Protein AF-A0AAV6HBD7-F1 (afdb_monomer_lite)

Radius of gyration: 19.79 Å; chains: 1; bounding box: 52×66×49 Å

Secondary structure (DSSP, 8-state):
---THHHHHHHHHHHHHHS----EEE-TT-SEEEEEEETTTTTEEEEEEESS---TT-HHHHHHHSEEEEEP---TT---EEEEEEEEEESSTHHHHHHHTTEEEEEEEEEE-S--SSPPPPEEEES--EEEEE----TTS----EEEE------S-S-----PPPPEEEE-GGGGGT--S---

pLDDT: mean 70.73, std 15.89, range [36.81, 90.62]

Structure (mmCIF, N/CA/C/O backbone):
data_AF-A0AAV6HBD7-F1
#
_entry.id   AF-A0AAV6HBD7-F1
#
loop_
_atom_site.group_PDB
_atom_site.id
_atom_site.type_symbol
_atom_site.label_atom_id
_atom_site.label_alt_id
_atom_site.label_comp_id
_atom_site.label_asym_id
_atom_site.label_entity_id
_atom_site.label_seq_id
_atom_site.pdbx_PDB_ins_code
_atom_site.Cartn_x
_atom_site.Cartn_y
_atom_site.Cartn_z
_atom_site.occupancy
_atom_site.B_iso_or_equiv
_atom_site.auth_seq_id
_atom_site.auth_comp_id
_atom_site.auth_asym_id
_atom_site.auth_atom_id
_atom_site.pdbx_PDB_model_num
ATOM 1 N N . MET A 1 1 ? -32.983 45.870 -1.881 1.00 45.59 1 MET A N 1
ATOM 2 C CA . MET A 1 1 ? -33.256 45.182 -0.600 1.00 45.59 1 MET A CA 1
ATOM 3 C C . MET A 1 1 ? -32.945 43.704 -0.800 1.00 45.59 1 MET A C 1
ATOM 5 O O . MET A 1 1 ? -33.779 42.975 -1.316 1.00 45.59 1 MET A O 1
ATOM 9 N N . ALA A 1 2 ? -31.699 43.292 -0.549 1.00 50.38 2 ALA A N 1
ATOM 10 C CA . ALA A 1 2 ? -31.258 41.910 -0.758 1.00 50.38 2 ALA A CA 1
ATOM 11 C C . ALA A 1 2 ? -31.623 41.084 0.478 1.00 50.38 2 ALA A C 1
ATOM 13 O O . ALA A 1 2 ? -31.308 41.488 1.598 1.00 50.38 2 ALA A O 1
ATOM 14 N N . LEU A 1 3 ? -32.351 39.982 0.288 1.00 52.69 3 LEU A N 1
ATOM 15 C CA . LEU A 1 3 ? -32.927 39.267 1.414 1.00 52.69 3 LEU A CA 1
ATOM 16 C C . LEU A 1 3 ? -31.855 38.428 2.157 1.00 52.69 3 LEU A C 1
ATOM 18 O O . LEU A 1 3 ? -31.162 37.622 1.531 1.00 52.69 3 LEU A O 1
ATOM 22 N N . PRO A 1 4 ? -31.741 38.561 3.492 1.00 59.09 4 PRO A N 1
ATOM 23 C CA . PRO A 1 4 ? -30.635 38.021 4.300 1.00 59.09 4 PRO A CA 1
ATOM 24 C C . PRO A 1 4 ? -30.562 36.484 4.370 1.00 59.09 4 PRO A C 1
ATOM 26 O O . PRO A 1 4 ? -29.536 35.921 4.746 1.00 59.09 4 PRO A O 1
ATOM 29 N N . TRP A 1 5 ? -31.616 35.774 3.961 1.00 53.81 5 TRP A N 1
ATOM 30 C CA . TRP A 1 5 ? -31.670 34.305 3.972 1.00 53.81 5 TRP A CA 1
ATOM 31 C C . TRP A 1 5 ? -30.847 33.646 2.858 1.00 53.81 5 TRP A C 1
ATOM 33 O O . TRP A 1 5 ? -30.447 32.490 2.998 1.00 53.81 5 TRP A O 1
ATOM 43 N N . LEU A 1 6 ? -30.536 34.372 1.779 1.00 55.94 6 LEU A N 1
ATOM 44 C CA . LEU A 1 6 ? -29.644 33.879 0.722 1.00 55.94 6 LEU A CA 1
ATOM 45 C C . LEU A 1 6 ? -28.204 33.710 1.220 1.00 55.94 6 LEU A C 1
ATOM 47 O O . LEU A 1 6 ? -27.527 32.766 0.826 1.00 55.94 6 LEU A O 1
ATOM 51 N N . TRP A 1 7 ? -27.761 34.573 2.135 1.00 56.28 7 TRP A N 1
ATOM 52 C CA . TRP A 1 7 ? -26.398 34.565 2.665 1.00 56.28 7 TRP A CA 1
ATOM 53 C C . TRP A 1 7 ? -26.197 33.398 3.633 1.00 56.28 7 TRP A C 1
ATOM 55 O O . TRP A 1 7 ? -25.166 32.736 3.599 1.00 56.28 7 TRP A O 1
ATOM 65 N N . SER A 1 8 ? -27.224 33.076 4.426 1.00 58.84 8 SER A N 1
ATOM 66 C CA . SER A 1 8 ? -27.228 31.901 5.304 1.00 58.84 8 SER A CA 1
ATOM 67 C C . SER A 1 8 ? -27.165 30.585 4.516 1.00 58.84 8 SER A C 1
ATOM 69 O O . SER A 1 8 ? -26.396 29.695 4.876 1.00 58.84 8 SER A O 1
ATOM 71 N N . ARG A 1 9 ? -27.889 30.479 3.390 1.00 58.56 9 ARG A N 1
ATOM 72 C CA . ARG A 1 9 ? -27.800 29.306 2.500 1.00 58.56 9 ARG A CA 1
ATOM 73 C C . ARG A 1 9 ? -26.450 29.206 1.789 1.00 58.56 9 ARG A C 1
ATOM 75 O O . ARG A 1 9 ? -25.929 28.101 1.665 1.00 58.56 9 ARG A O 1
ATOM 82 N N . LEU A 1 10 ? -25.870 30.335 1.372 1.00 58.34 10 LEU A N 1
ATOM 83 C CA . LEU A 1 10 ? -24.530 30.358 0.779 1.00 58.34 10 LEU A CA 1
ATOM 84 C C . LEU A 1 10 ? -23.464 29.914 1.790 1.00 58.34 10 LEU A C 1
ATOM 86 O O . LEU A 1 10 ? -22.618 29.095 1.459 1.00 58.34 10 LEU A O 1
ATOM 90 N N . LEU A 1 11 ? -23.537 30.395 3.033 1.00 57.94 11 LEU A N 1
ATOM 91 C CA . LEU A 1 11 ? -22.604 30.024 4.102 1.00 57.94 11 LEU A CA 1
ATOM 92 C C . LEU A 1 11 ? -22.685 28.531 4.456 1.00 57.94 11 LEU A C 1
ATOM 94 O O . LEU A 1 11 ? -21.653 27.908 4.689 1.00 57.94 11 LEU A O 1
ATOM 98 N N . TRP A 1 12 ? -23.879 27.931 4.439 1.00 53.88 12 TRP A N 1
ATOM 99 C CA . TRP A 1 12 ? -24.052 26.494 4.691 1.00 53.88 12 TRP A CA 1
ATOM 100 C C . TRP A 1 12 ? -23.552 25.620 3.526 1.00 53.88 12 TRP A C 1
ATOM 102 O O . TRP A 1 12 ? -22.925 24.581 3.743 1.00 53.88 12 TRP A O 1
ATOM 112 N N . ALA A 1 13 ? -23.760 26.065 2.282 1.00 52.47 13 ALA A N 1
ATOM 113 C CA . ALA A 1 13 ? -23.199 25.413 1.096 1.00 52.47 13 ALA A CA 1
ATOM 114 C C . ALA A 1 13 ? -21.661 25.506 1.068 1.00 52.47 13 ALA A C 1
ATOM 116 O O . ALA A 1 13 ? -20.985 24.521 0.792 1.00 52.47 13 ALA A O 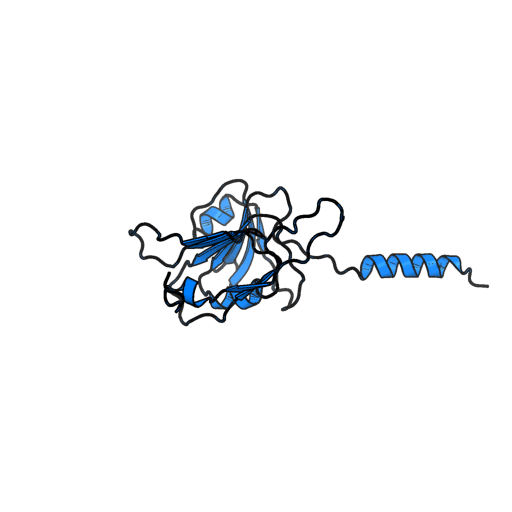1
ATOM 117 N N . VAL A 1 14 ? -21.097 26.658 1.445 1.00 52.72 14 VAL A N 1
ATOM 118 C CA . VAL A 1 14 ? -19.644 26.861 1.546 1.00 52.72 14 VAL A CA 1
ATOM 119 C C . VAL A 1 14 ? -19.041 26.002 2.666 1.00 52.72 14 VAL A C 1
ATOM 121 O O . VAL A 1 14 ? -18.014 25.357 2.450 1.00 52.72 14 VAL A O 1
ATOM 124 N N . ALA A 1 15 ? -19.705 25.901 3.823 1.00 49.81 15 ALA A N 1
ATOM 125 C CA . ALA A 1 15 ? -19.265 25.052 4.932 1.00 49.81 15 ALA A CA 1
ATOM 126 C C . ALA A 1 15 ? -19.266 23.553 4.579 1.00 49.81 15 ALA A C 1
ATOM 128 O O . ALA A 1 15 ? -18.355 22.835 4.981 1.00 49.81 15 ALA A O 1
ATOM 129 N N . THR A 1 16 ? -20.235 23.081 3.788 1.00 49.75 16 THR A N 1
ATOM 130 C CA . THR A 1 16 ? -20.273 21.679 3.328 1.00 49.75 16 THR A CA 1
ATOM 131 C C . THR A 1 16 ? -19.238 21.381 2.241 1.00 49.75 16 THR A C 1
ATOM 133 O O . THR A 1 16 ? -18.716 20.271 2.207 1.00 49.75 16 THR A O 1
ATOM 136 N N . THR A 1 17 ? -18.853 22.362 1.416 1.00 46.50 17 THR A N 1
ATOM 137 C CA . THR A 1 17 ? -17.745 22.210 0.450 1.00 46.50 17 THR A CA 1
ATOM 138 C C . THR A 1 17 ? -16.342 22.353 1.058 1.00 46.50 17 THR A C 1
ATOM 140 O O . THR A 1 17 ? -15.382 21.856 0.476 1.00 46.50 17 THR A O 1
ATOM 143 N N . LEU A 1 18 ? -16.197 23.015 2.215 1.00 43.03 18 LEU A N 1
ATOM 144 C CA . LEU A 1 18 ? -14.907 23.230 2.898 1.00 43.03 18 LEU A CA 1
ATOM 145 C C . LEU A 1 18 ? -14.511 22.103 3.856 1.00 43.03 18 LEU A C 1
ATOM 147 O O . LEU A 1 18 ? -13.352 22.039 4.271 1.00 43.03 18 LEU A O 1
ATOM 151 N N . VAL A 1 19 ? -15.423 21.181 4.175 1.00 46.09 19 VAL A N 1
ATOM 152 C CA . VAL A 1 19 ? -15.031 19.885 4.732 1.00 46.09 19 VAL A CA 1
ATOM 153 C C . VAL A 1 19 ? -14.439 19.087 3.578 1.00 46.09 19 VAL A C 1
ATOM 155 O O . VAL A 1 19 ? -15.134 18.336 2.900 1.00 46.09 19 VAL A O 1
ATOM 158 N N . GLY A 1 20 ? -13.148 19.309 3.315 1.00 44.12 20 GLY A N 1
ATOM 159 C CA . GLY A 1 20 ? -12.371 18.480 2.405 1.00 44.12 20 GLY A CA 1
ATOM 160 C C . GLY A 1 20 ? -12.594 17.023 2.788 1.00 44.12 20 GLY A C 1
ATOM 161 O O . GLY A 1 20 ? -12.183 16.592 3.867 1.00 44.12 20 GLY A O 1
ATOM 162 N N . GLY A 1 21 ? -13.331 16.297 1.946 1.00 47.44 21 GLY A N 1
ATOM 163 C CA . GLY A 1 21 ? -13.664 14.906 2.202 1.00 47.44 21 GLY A CA 1
ATOM 164 C C . GLY A 1 21 ? -12.377 14.128 2.441 1.00 47.44 21 GLY A C 1
ATOM 165 O O . GLY A 1 21 ? -11.455 14.191 1.628 1.00 47.44 21 GLY A O 1
ATOM 166 N N . ARG A 1 22 ? -12.294 13.413 3.568 1.00 54.47 22 ARG A N 1
ATOM 167 C CA . ARG A 1 22 ? -11.244 12.411 3.758 1.00 54.47 22 ARG A CA 1
ATOM 168 C C . ARG A 1 22 ? -11.444 11.377 2.662 1.00 54.47 22 ARG A C 1
ATOM 170 O O . ARG A 1 22 ? -12.460 10.686 2.647 1.00 54.47 22 ARG A O 1
ATOM 177 N N . MET A 1 23 ? -10.520 11.316 1.715 1.00 56.41 23 MET A N 1
ATOM 178 C CA . MET A 1 23 ? -10.561 10.300 0.679 1.00 56.41 23 MET A CA 1
ATOM 179 C C . MET A 1 23 ? -10.151 8.993 1.368 1.00 56.41 23 MET A C 1
ATOM 181 O O . MET A 1 23 ? -9.062 8.904 1.917 1.00 56.41 23 MET A O 1
ATOM 185 N N . ALA A 1 24 ? -11.040 8.012 1.492 1.00 57.59 24 ALA A N 1
ATOM 186 C CA . ALA A 1 24 ? -10.700 6.783 2.205 1.00 57.59 24 ALA A CA 1
ATOM 187 C C . ALA A 1 24 ? -9.991 5.812 1.260 1.00 57.59 24 ALA A C 1
ATOM 189 O O . ALA A 1 24 ? -10.439 5.581 0.134 1.00 57.59 24 ALA A O 1
ATOM 190 N N . TRP A 1 25 ? -8.892 5.216 1.720 1.00 65.12 25 TRP A N 1
ATOM 191 C CA . TRP A 1 25 ? -8.271 4.119 0.977 1.00 65.12 25 TRP A CA 1
ATOM 192 C C . TRP A 1 25 ? -9.006 2.816 1.210 1.00 65.12 25 TRP A C 1
ATOM 194 O O . TRP A 1 25 ? -9.310 2.121 0.246 1.00 65.12 25 TRP A O 1
ATOM 204 N N . ALA A 1 26 ? -9.360 2.536 2.463 1.00 59.06 26 ALA A N 1
ATOM 205 C CA . ALA A 1 26 ? -10.195 1.400 2.803 1.00 59.06 26 ALA A CA 1
ATOM 206 C C . ALA A 1 26 ? -11.494 1.876 3.445 1.00 59.06 26 ALA A C 1
ATOM 208 O O . ALA A 1 26 ? -11.491 2.524 4.496 1.00 59.06 26 ALA A O 1
ATOM 209 N N . GLU A 1 27 ? -12.599 1.501 2.810 1.00 56.50 27 GLU A N 1
ATOM 210 C CA . GLU A 1 27 ? -13.939 1.711 3.341 1.00 56.50 27 GLU A CA 1
ATOM 211 C C . GLU A 1 27 ? -14.313 0.578 4.309 1.00 56.50 27 GLU A C 1
ATOM 213 O O . GLU A 1 27 ? -13.994 -0.588 4.043 1.00 56.50 27 GLU A O 1
ATOM 218 N N . PRO A 1 28 ? -15.024 0.877 5.411 1.00 53.66 28 PRO A N 1
ATOM 219 C CA . PRO A 1 28 ? -15.602 -0.150 6.270 1.00 53.66 28 PRO A CA 1
ATOM 220 C C . PRO A 1 28 ? -16.476 -1.117 5.451 1.00 53.66 28 PRO A C 1
ATOM 222 O O . PRO A 1 28 ? -17.376 -0.686 4.735 1.00 53.66 28 PRO A O 1
ATOM 225 N N . GLY A 1 29 ? -16.218 -2.424 5.549 1.00 54.38 29 GLY A N 1
ATOM 226 C CA . GLY A 1 29 ? -16.956 -3.466 4.816 1.00 54.38 29 GLY A CA 1
ATOM 227 C C . GLY A 1 29 ? -16.296 -3.954 3.520 1.00 54.38 29 GLY A C 1
ATOM 228 O O . GLY A 1 29 ? -16.739 -4.956 2.962 1.00 54.38 29 GLY A O 1
ATOM 229 N N . VAL A 1 30 ? -15.212 -3.316 3.058 1.00 57.94 30 VAL A N 1
ATOM 230 C CA . VAL A 1 30 ? -14.319 -3.892 2.039 1.00 57.94 30 VAL A CA 1
ATOM 231 C C . VAL A 1 30 ? -13.198 -4.630 2.764 1.00 57.94 30 VAL A C 1
ATOM 233 O O . VAL A 1 30 ? -12.390 -4.015 3.455 1.00 57.94 30 VAL A O 1
ATOM 236 N N . ASN A 1 31 ? -13.158 -5.957 2.628 1.00 62.88 31 ASN A N 1
ATOM 237 C CA . ASN A 1 31 ? -12.296 -6.793 3.467 1.00 62.88 31 ASN A CA 1
ATOM 238 C C . ASN A 1 31 ? -10.797 -6.549 3.246 1.00 62.88 31 ASN A C 1
ATOM 240 O O . ASN A 1 31 ? -10.030 -6.659 4.198 1.00 62.88 31 ASN A O 1
ATOM 244 N N . ILE A 1 32 ? -10.366 -6.237 2.017 1.00 68.81 32 ILE A N 1
ATOM 245 C CA . ILE A 1 32 ? -8.949 -6.019 1.705 1.00 68.81 32 ILE A CA 1
ATOM 246 C C . ILE A 1 32 ? -8.828 -4.911 0.660 1.00 68.81 32 ILE A C 1
ATOM 248 O O . ILE A 1 32 ? -9.243 -5.074 -0.493 1.00 68.81 32 ILE A O 1
ATOM 252 N N . THR A 1 33 ? -8.237 -3.790 1.069 1.00 82.56 33 THR A N 1
ATOM 253 C CA . THR A 1 33 ? -7.736 -2.788 0.124 1.00 82.56 33 THR A CA 1
ATOM 254 C C . THR A 1 33 ? -6.270 -3.075 -0.129 1.00 82.56 33 THR A C 1
ATOM 256 O O . THR A 1 33 ? -5.482 -3.123 0.810 1.00 82.56 33 THR A O 1
ATOM 259 N N . LEU A 1 34 ? -5.915 -3.275 -1.390 1.00 84.75 34 LEU A N 1
ATOM 260 C CA . LEU A 1 34 ? -4.558 -3.510 -1.838 1.00 84.75 34 LEU A CA 1
ATOM 261 C C . LEU A 1 34 ? -4.020 -2.250 -2.531 1.00 84.75 34 LEU A C 1
ATOM 263 O O . LEU A 1 34 ? -4.623 -1.764 -3.485 1.00 84.75 34 LEU A O 1
ATOM 267 N N . LEU A 1 35 ? -2.882 -1.745 -2.068 1.00 88.06 35 LEU A N 1
ATOM 268 C CA . LEU A 1 35 ? -2.185 -0.596 -2.631 1.00 88.06 35 LEU A CA 1
ATOM 269 C C . LEU A 1 35 ? -0.822 -1.035 -3.174 1.00 88.06 35 LEU A C 1
ATOM 271 O O . LEU A 1 35 ? -0.059 -1.681 -2.459 1.00 88.06 35 LEU A O 1
ATOM 275 N N . PHE A 1 36 ? -0.490 -0.690 -4.416 1.00 87.06 36 PHE A N 1
ATOM 276 C CA . PHE A 1 36 ? 0.843 -0.970 -4.959 1.00 87.06 36 PHE A CA 1
ATOM 277 C C . PHE A 1 36 ? 1.242 -0.013 -6.073 1.00 87.06 36 PHE A C 1
ATOM 279 O O . PHE A 1 36 ? 0.398 0.526 -6.787 1.00 87.06 36 PHE A O 1
ATOM 286 N N . HIS A 1 37 ? 2.549 0.161 -6.253 1.00 86.38 37 HIS A N 1
ATOM 287 C CA . HIS A 1 37 ? 3.096 0.856 -7.412 1.00 86.38 37 HIS A CA 1
ATOM 288 C C . HIS A 1 37 ? 3.228 -0.105 -8.594 1.00 86.38 37 HIS A C 1
ATOM 290 O O . HIS A 1 37 ? 3.947 -1.106 -8.531 1.00 86.38 37 HIS A O 1
ATOM 296 N N . SER A 1 38 ? 2.498 0.198 -9.661 1.00 84.25 38 SER A N 1
ATOM 297 C CA . SER A 1 38 ? 2.328 -0.655 -10.829 1.00 84.25 38 SER A CA 1
ATOM 298 C C . SER A 1 38 ? 3.313 -0.289 -11.925 1.00 84.25 38 SER A C 1
ATOM 300 O O . SER A 1 38 ? 3.215 0.777 -12.535 1.00 84.25 38 SER A O 1
ATOM 302 N N . VAL A 1 39 ? 4.226 -1.212 -12.223 1.00 82.81 39 VAL A N 1
ATOM 303 C CA . VAL A 1 39 ? 5.170 -1.052 -13.341 1.00 82.81 39 VAL A CA 1
ATOM 304 C C . VAL A 1 39 ? 4.439 -1.216 -14.675 1.00 82.81 39 VAL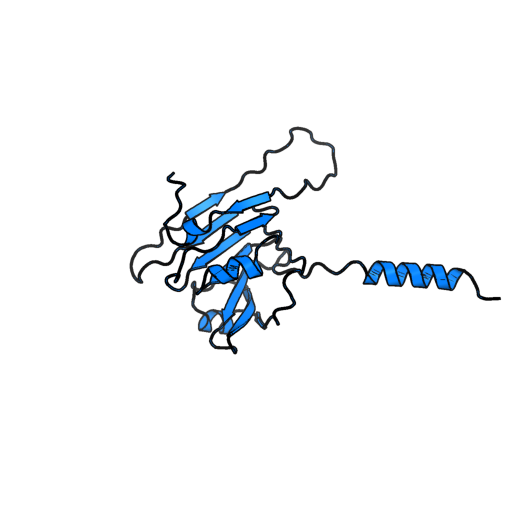 A C 1
ATOM 306 O O . VAL A 1 39 ? 4.751 -0.533 -15.646 1.00 82.81 39 VAL A O 1
ATOM 309 N N . SER A 1 40 ? 3.413 -2.075 -14.717 1.00 84.44 40 SER A N 1
ATOM 310 C CA . SER A 1 40 ? 2.633 -2.325 -15.936 1.00 84.44 40 SER A CA 1
ATOM 311 C C . SER A 1 40 ? 1.658 -1.198 -16.300 1.00 84.44 40 SER A C 1
ATOM 313 O O . SER A 1 40 ? 1.197 -1.144 -17.437 1.00 84.44 40 SER A O 1
ATOM 315 N N . HIS A 1 41 ? 1.363 -0.278 -15.374 1.00 83.12 41 HIS A N 1
ATOM 316 C CA . HIS A 1 41 ? 0.467 0.861 -15.595 1.00 83.12 41 HIS A CA 1
ATOM 317 C C . HIS A 1 41 ? 1.219 2.188 -15.439 1.00 83.12 41 HIS A C 1
ATOM 319 O O . HIS A 1 41 ? 0.867 3.012 -14.596 1.00 83.12 41 HIS A O 1
ATOM 325 N N . SER A 1 42 ? 2.261 2.402 -16.244 1.00 83.31 42 SER A N 1
ATOM 326 C CA . SER A 1 42 ? 2.990 3.681 -16.326 1.00 83.31 42 SER A CA 1
ATOM 327 C C . SER A 1 42 ? 3.577 4.178 -14.999 1.00 83.31 42 SER A C 1
ATOM 329 O O . SER A 1 42 ? 3.576 5.382 -14.754 1.00 83.31 42 SER A O 1
ATOM 331 N N . ASN A 1 43 ? 4.073 3.274 -14.145 1.00 81.00 43 ASN A N 1
ATOM 332 C CA . ASN A 1 43 ? 4.640 3.625 -12.835 1.00 81.00 43 ASN A CA 1
ATOM 333 C C . ASN A 1 43 ? 3.661 4.458 -11.992 1.00 81.00 43 ASN A C 1
ATOM 335 O O . ASN A 1 43 ? 3.984 5.531 -11.486 1.00 81.00 43 ASN A O 1
ATOM 339 N N . SER A 1 44 ? 2.416 3.987 -11.908 1.00 82.50 44 SER A N 1
ATOM 340 C CA . SER A 1 44 ? 1.351 4.663 -11.171 1.00 82.50 44 SER A CA 1
ATOM 341 C C . SER A 1 44 ? 0.970 3.906 -9.906 1.00 82.50 44 SER A C 1
ATOM 343 O O . SER A 1 44 ? 1.122 2.685 -9.806 1.00 82.50 44 SER A O 1
ATOM 345 N N . LEU A 1 45 ? 0.454 4.641 -8.924 1.00 84.81 45 LEU A N 1
ATOM 346 C CA . LEU A 1 45 ? -0.108 4.053 -7.717 1.00 84.81 45 LEU A CA 1
ATOM 347 C C . LEU A 1 45 ? -1.473 3.442 -8.046 1.00 84.81 45 LEU A C 1
ATOM 349 O O . LEU A 1 45 ? -2.334 4.103 -8.626 1.00 84.81 45 LEU A O 1
ATOM 353 N N . ARG A 1 46 ? -1.696 2.187 -7.663 1.00 86.38 46 ARG A N 1
ATOM 354 C CA . ARG A 1 46 ? -2.968 1.488 -7.854 1.00 86.38 46 ARG A CA 1
ATOM 355 C C . ARG A 1 46 ? -3.603 1.153 -6.520 1.00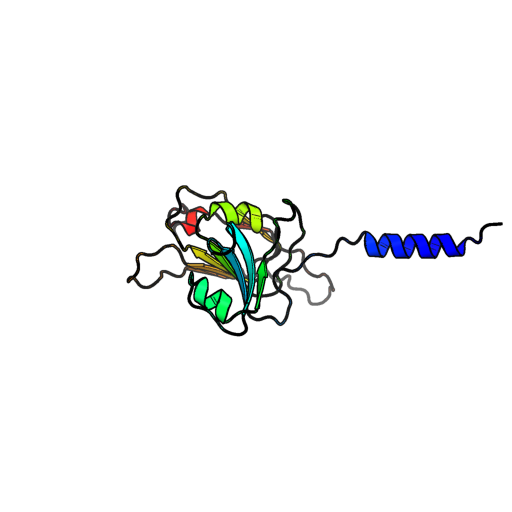 86.38 46 ARG A C 1
ATOM 357 O O . ARG A 1 46 ? -2.929 0.666 -5.619 1.00 86.38 46 ARG A O 1
ATOM 364 N N . SER A 1 47 ? -4.905 1.407 -6.428 1.00 87.06 47 SER A N 1
ATOM 365 C CA . SER A 1 47 ? -5.757 1.006 -5.312 1.00 87.06 47 SER A CA 1
ATOM 366 C C . SER A 1 47 ? -6.764 -0.026 -5.798 1.00 87.06 47 SER A C 1
ATOM 368 O O . SER A 1 47 ? -7.515 0.212 -6.742 1.00 87.06 47 SER A O 1
ATOM 370 N N . CYS A 1 48 ? -6.750 -1.189 -5.166 1.00 87.25 48 CYS A N 1
ATOM 371 C CA . CYS A 1 48 ? -7.508 -2.366 -5.541 1.00 87.25 48 CYS A CA 1
ATOM 372 C C . CYS A 1 48 ? -8.408 -2.799 -4.394 1.00 87.25 48 CYS A C 1
ATOM 374 O O . CYS A 1 48 ? -7.964 -2.948 -3.259 1.00 87.25 48 CYS A O 1
ATOM 376 N N . ARG A 1 49 ? -9.675 -3.066 -4.698 1.00 88.38 49 ARG A N 1
ATOM 377 C CA . ARG A 1 49 ? -10.615 -3.688 -3.766 1.00 88.38 49 ARG A CA 1
ATOM 378 C C . ARG A 1 49 ? -10.740 -5.161 -4.120 1.00 88.38 49 ARG A C 1
ATOM 380 O O . ARG A 1 49 ? -11.194 -5.499 -5.216 1.00 88.38 49 ARG A O 1
ATOM 387 N N . CYS A 1 50 ? -10.319 -6.022 -3.201 1.00 85.88 50 CYS A N 1
ATOM 388 C CA . CYS A 1 50 ? -10.296 -7.467 -3.390 1.00 85.88 50 CYS A CA 1
ATOM 389 C C . CYS A 1 50 ? -11.328 -8.135 -2.471 1.00 85.88 50 CYS A C 1
ATOM 391 O O . CYS A 1 50 ? -11.364 -7.870 -1.270 1.00 85.88 50 CYS A O 1
ATOM 393 N N . GLY A 1 51 ? -12.162 -9.020 -3.025 1.00 81.06 51 GLY A N 1
ATOM 394 C CA . GLY A 1 51 ? -13.100 -9.831 -2.232 1.00 81.06 51 GLY A CA 1
ATOM 395 C C . GLY A 1 51 ? -12.441 -11.031 -1.542 1.00 81.06 51 GLY A C 1
ATOM 396 O O . GLY A 1 51 ? -12.979 -11.562 -0.574 1.00 81.06 51 GLY A O 1
ATOM 397 N N . GLN A 1 52 ? -11.269 -11.451 -2.026 1.00 80.75 52 GLN A N 1
ATOM 398 C CA . GLN A 1 52 ? -10.484 -12.565 -1.497 1.00 80.75 52 GLN A CA 1
ATOM 399 C C . GLN A 1 52 ? -8.995 -12.191 -1.440 1.00 80.75 52 GLN A C 1
ATOM 401 O O . GLN A 1 52 ? -8.573 -11.294 -2.174 1.00 80.75 52 GLN A O 1
ATOM 406 N N . PRO A 1 53 ? -8.189 -12.872 -0.603 1.00 80.06 53 PRO A N 1
ATOM 407 C CA . PRO A 1 53 ? -6.742 -12.690 -0.588 1.00 80.06 53 PRO A CA 1
ATOM 408 C C . PRO A 1 53 ? -6.122 -13.003 -1.954 1.00 80.06 53 PRO A C 1
ATOM 410 O O . PRO A 1 53 ? -6.501 -13.973 -2.615 1.00 80.06 53 PRO A O 1
ATOM 413 N N . VAL A 1 54 ? -5.146 -12.193 -2.353 1.00 84.88 54 VAL A N 1
ATOM 414 C CA . VAL A 1 54 ? -4.327 -12.401 -3.553 1.00 84.88 54 VAL A CA 1
ATOM 415 C C . VAL A 1 54 ? -2.914 -12.751 -3.109 1.00 84.88 54 VAL A C 1
ATOM 417 O O . VAL A 1 54 ? -2.463 -12.260 -2.076 1.00 84.88 54 VAL A O 1
ATOM 420 N N . SER A 1 55 ? -2.235 -13.605 -3.877 1.00 86.25 55 SER A N 1
ATOM 421 C CA . SER A 1 55 ? -0.822 -13.915 -3.671 1.00 86.25 55 SER A CA 1
ATOM 422 C C . SER A 1 55 ? 0.003 -12.631 -3.622 1.00 86.25 55 SER A C 1
ATOM 424 O O . SER A 1 55 ? -0.121 -11.785 -4.509 1.00 86.25 55 SER A O 1
ATOM 426 N N . ASP A 1 56 ? 0.827 -12.489 -2.587 1.00 86.38 56 ASP A N 1
ATOM 427 C CA . ASP A 1 56 ? 1.630 -11.287 -2.391 1.00 86.38 56 ASP A CA 1
ATOM 428 C C . ASP A 1 56 ? 2.552 -11.032 -3.589 1.00 86.38 56 ASP A C 1
ATOM 430 O O . ASP A 1 56 ? 3.133 -11.958 -4.155 1.00 86.38 56 ASP A O 1
ATOM 434 N N . CYS A 1 57 ? 2.678 -9.759 -3.972 1.00 87.00 57 CYS A N 1
ATOM 435 C CA . CYS A 1 57 ? 3.527 -9.294 -5.072 1.00 87.00 57 CYS A CA 1
ATOM 436 C C . CYS A 1 57 ? 3.143 -9.782 -6.486 1.00 87.00 57 CYS A C 1
ATOM 438 O O . CYS A 1 57 ? 3.885 -9.513 -7.436 1.00 87.00 57 CYS A O 1
ATOM 440 N N . ASP A 1 58 ? 1.982 -10.422 -6.662 1.00 89.44 58 ASP A N 1
ATOM 441 C CA . ASP A 1 58 ? 1.446 -10.808 -7.973 1.00 89.44 58 ASP A CA 1
ATOM 442 C C . ASP A 1 58 ? 0.487 -9.737 -8.525 1.00 89.44 58 ASP A C 1
ATOM 444 O O . ASP A 1 58 ? -0.739 -9.785 -8.379 1.00 89.44 58 ASP A O 1
ATOM 448 N N . GLU A 1 59 ? 1.074 -8.724 -9.164 1.00 90.00 59 GLU A N 1
ATOM 449 C CA . GLU A 1 59 ? 0.356 -7.605 -9.784 1.00 90.00 59 GLU A CA 1
ATOM 450 C C . GLU A 1 59 ? -0.621 -8.058 -10.882 1.00 90.00 59 GLU A C 1
ATOM 452 O O . GLU A 1 59 ? -1.722 -7.511 -10.998 1.00 90.00 59 GLU A O 1
ATOM 457 N N . ALA A 1 60 ? -0.242 -9.059 -11.680 1.00 89.62 60 ALA A N 1
ATOM 458 C CA . ALA A 1 60 ? -1.088 -9.568 -12.754 1.00 89.62 60 ALA A CA 1
ATOM 459 C C . ALA A 1 60 ? -2.345 -10.223 -12.174 1.00 89.62 60 ALA A C 1
ATOM 461 O O . ALA A 1 60 ? -3.461 -9.915 -12.599 1.00 89.62 60 ALA A O 1
ATOM 462 N N . LEU A 1 61 ? -2.180 -11.058 -11.146 1.00 90.56 61 LEU A N 1
ATOM 463 C CA . LEU A 1 61 ? -3.294 -11.706 -10.466 1.00 90.56 61 LEU A CA 1
ATOM 464 C C . LEU A 1 61 ? -4.196 -10.700 -9.746 1.00 90.56 61 LEU A C 1
ATOM 466 O O . LEU A 1 61 ? -5.419 -10.841 -9.799 1.00 90.56 61 LEU A O 1
ATOM 470 N N . ALA A 1 62 ? -3.623 -9.670 -9.118 1.00 89.69 62 ALA A N 1
ATOM 471 C CA . ALA A 1 62 ? -4.395 -8.603 -8.482 1.00 89.69 62 ALA A CA 1
ATOM 472 C C . ALA A 1 62 ? -5.256 -7.839 -9.496 1.00 89.69 62 ALA A C 1
ATOM 474 O O . ALA A 1 62 ? -6.448 -7.648 -9.266 1.00 89.69 62 ALA A O 1
ATOM 475 N N . ASN A 1 63 ? -4.685 -7.464 -10.643 1.00 88.81 63 ASN A N 1
ATOM 476 C CA . ASN A 1 63 ? -5.416 -6.770 -11.705 1.00 88.81 63 ASN A CA 1
ATOM 477 C C . ASN A 1 63 ? -6.539 -7.623 -12.318 1.00 88.81 63 ASN A C 1
ATOM 479 O O . ASN A 1 63 ? -7.515 -7.066 -12.813 1.00 88.81 63 ASN A O 1
ATOM 483 N N . LEU A 1 64 ? -6.415 -8.953 -12.280 1.00 89.88 64 LEU A N 1
ATOM 484 C CA . LEU A 1 64 ? -7.434 -9.882 -12.774 1.00 89.88 64 LEU A CA 1
ATOM 485 C C . LEU A 1 64 ? -8.549 -10.156 -11.755 1.00 89.88 64 LEU A C 1
ATOM 487 O O . LEU A 1 64 ? -9.704 -10.315 -12.143 1.00 89.88 64 LEU A O 1
ATOM 491 N N . LYS A 1 65 ? -8.215 -10.262 -10.462 1.00 90.62 65 LYS A N 1
ATOM 492 C CA . LYS A 1 65 ? -9.157 -10.683 -9.407 1.00 90.62 65 LYS A CA 1
ATOM 493 C C . LYS A 1 65 ? -9.794 -9.535 -8.629 1.00 90.62 65 LYS A C 1
ATOM 495 O O . LYS A 1 65 ? -10.802 -9.754 -7.957 1.00 90.62 65 LYS A O 1
ATOM 500 N N . CYS A 1 66 ? -9.208 -8.345 -8.671 1.00 89.94 66 CYS A N 1
ATOM 501 C CA . CYS A 1 66 ? -9.649 -7.207 -7.877 1.00 89.94 66 CYS A CA 1
ATOM 502 C C . CYS A 1 66 ? -10.162 -6.069 -8.757 1.00 89.94 66 CYS A C 1
ATOM 504 O O . CYS A 1 66 ? -9.719 -5.869 -9.885 1.00 89.94 66 CYS A O 1
ATOM 506 N N . SER A 1 67 ? -11.076 -5.273 -8.205 1.00 89.88 67 SER A N 1
ATOM 507 C CA . SER A 1 67 ? -11.505 -4.030 -8.840 1.00 89.88 67 SER A CA 1
ATOM 508 C C . SER A 1 67 ? -10.493 -2.944 -8.514 1.00 89.88 67 SER A C 1
ATOM 510 O O . SER A 1 67 ? -10.428 -2.483 -7.373 1.00 89.88 67 SER A O 1
ATOM 512 N N . CYS A 1 68 ? -9.708 -2.537 -9.503 1.00 88.25 68 CYS A N 1
ATOM 513 C CA . CYS A 1 68 ? -8.557 -1.678 -9.290 1.00 88.25 68 CYS A CA 1
ATOM 514 C C . CYS A 1 68 ? -8.639 -0.362 -10.061 1.00 88.25 68 CYS A C 1
ATOM 516 O O . CYS A 1 68 ? -8.896 -0.339 -11.265 1.00 88.25 68 CYS A O 1
ATOM 518 N N . GLN A 1 69 ? -8.319 0.727 -9.374 1.00 86.44 69 GLN A N 1
ATOM 519 C CA . GLN A 1 69 ? -8.261 2.074 -9.913 1.00 86.44 69 GLN A CA 1
ATOM 520 C C . GLN A 1 69 ? -6.829 2.602 -9.842 1.00 86.44 69 GLN A C 1
ATOM 522 O O . GLN A 1 69 ? -6.122 2.408 -8.852 1.00 86.44 69 GLN A O 1
ATOM 527 N N . THR A 1 70 ? -6.405 3.291 -10.896 1.00 84.31 70 THR A N 1
ATOM 528 C CA . THR A 1 70 ? -5.161 4.057 -10.868 1.00 84.31 70 THR A CA 1
ATOM 529 C C . THR A 1 70 ? -5.404 5.374 -10.148 1.00 84.31 70 THR A C 1
ATOM 531 O O . THR A 1 70 ? -6.285 6.148 -10.523 1.00 84.31 70 THR A O 1
ATOM 534 N N . LEU A 1 71 ? -4.625 5.611 -9.102 1.00 76.62 71 LEU A N 1
ATOM 535 C CA . LEU A 1 71 ? -4.606 6.864 -8.380 1.00 76.62 71 LEU A CA 1
ATOM 536 C C . LEU A 1 71 ? -3.589 7.779 -9.054 1.00 76.62 71 LEU A C 1
ATOM 538 O O . LEU A 1 71 ? -2.403 7.464 -9.157 1.00 76.62 71 LEU A O 1
ATOM 542 N N . THR A 1 72 ? -4.047 8.939 -9.503 1.00 63.22 72 THR A N 1
ATOM 543 C CA . THR A 1 72 ? -3.139 10.048 -9.782 1.00 63.22 72 THR A CA 1
ATOM 544 C C . THR A 1 72 ? -2.512 10.501 -8.462 1.00 63.22 72 THR A C 1
ATOM 546 O O . THR A 1 72 ? -3.261 10.675 -7.496 1.00 63.22 72 THR A O 1
ATOM 549 N N . PRO A 1 73 ? -1.180 10.694 -8.386 1.00 54.75 73 PRO A N 1
ATOM 550 C CA . PRO A 1 73 ? -0.512 11.185 -7.186 1.00 54.75 73 PRO A CA 1
ATOM 551 C C . PRO A 1 73 ? -1.034 12.583 -6.880 1.00 54.75 73 PRO A C 1
ATOM 553 O O . PRO A 1 73 ? -0.628 13.583 -7.465 1.00 54.75 73 PRO A O 1
ATOM 556 N N . ALA A 1 74 ? -2.012 12.649 -5.996 1.00 47.41 74 ALA A N 1
ATOM 557 C CA . ALA A 1 74 ? -2.712 13.876 -5.714 1.00 47.41 74 ALA A CA 1
ATOM 558 C C . ALA A 1 74 ? -2.098 14.508 -4.468 1.00 47.41 74 ALA A C 1
ATOM 560 O O . ALA A 1 74 ? -2.707 14.503 -3.405 1.00 47.41 74 ALA A O 1
ATOM 561 N N . GLY A 1 75 ? -0.876 15.022 -4.648 1.00 47.16 75 GLY A N 1
ATOM 562 C CA . GLY A 1 75 ? -0.124 15.835 -3.694 1.00 47.16 75 GLY A CA 1
ATOM 563 C C . GLY A 1 75 ? 0.200 15.172 -2.340 1.00 47.16 75 GLY A C 1
ATOM 564 O O . GLY A 1 75 ? -0.424 14.200 -1.931 1.00 47.16 75 GLY A O 1
ATOM 565 N N . PRO A 1 76 ? 1.165 15.721 -1.588 1.00 45.78 76 PRO A N 1
ATOM 566 C CA . PRO A 1 76 ? 1.679 15.119 -0.350 1.00 45.78 76 PRO A CA 1
ATOM 567 C C . PRO A 1 76 ? 0.738 15.204 0.873 1.00 45.78 76 PRO A C 1
ATOM 569 O O . PRO A 1 76 ? 1.177 14.963 1.991 1.00 45.78 76 PRO A O 1
ATOM 572 N N . ARG A 1 77 ? -0.534 15.611 0.726 1.00 48.38 77 ARG A N 1
ATOM 573 C CA . ARG A 1 77 ? -1.410 15.937 1.876 1.00 48.38 77 ARG A CA 1
ATOM 574 C C . ARG A 1 77 ? -2.899 15.723 1.625 1.00 48.38 77 ARG A C 1
ATOM 576 O O . ARG A 1 77 ? -3.715 16.605 1.888 1.00 48.38 77 ARG A O 1
ATOM 583 N N . GLN A 1 78 ? -3.284 14.558 1.134 1.00 54.59 78 GLN A N 1
ATOM 584 C CA . GLN A 1 78 ? -4.677 14.154 1.287 1.00 54.59 78 GLN A CA 1
ATOM 585 C C . GLN A 1 78 ? -4.839 13.367 2.583 1.00 54.59 78 GLN A C 1
ATOM 587 O O . GLN A 1 78 ? -4.041 12.489 2.898 1.00 54.59 78 GLN A O 1
ATOM 592 N N . ASN A 1 79 ? -5.856 13.741 3.363 1.00 53.00 79 ASN A N 1
ATOM 593 C CA . ASN A 1 79 ? -6.199 13.098 4.627 1.00 53.00 79 ASN A CA 1
ATOM 594 C C . ASN A 1 79 ? -6.823 11.736 4.331 1.00 53.00 79 ASN A C 1
ATOM 596 O O . ASN A 1 79 ? -8.047 11.584 4.380 1.00 53.00 79 ASN A O 1
ATOM 600 N N . TYR A 1 80 ? -5.980 10.771 3.981 1.00 62.84 80 TYR A N 1
ATOM 601 C CA . TYR A 1 80 ? -6.419 9.412 3.758 1.00 62.84 80 TYR A CA 1
ATOM 602 C C . TYR A 1 80 ? -6.640 8.714 5.097 1.00 62.84 80 TYR A C 1
ATOM 604 O O . TYR A 1 80 ? -5.883 8.888 6.054 1.00 62.84 80 TYR A O 1
ATOM 612 N N . ALA A 1 81 ? -7.725 7.955 5.176 1.00 65.62 81 ALA A N 1
ATOM 613 C CA . ALA A 1 81 ? -8.032 7.128 6.330 1.00 65.62 81 ALA A CA 1
ATOM 614 C C . ALA A 1 81 ? -8.401 5.720 5.865 1.00 65.62 81 ALA A C 1
ATOM 616 O O . ALA A 1 81 ? -9.065 5.535 4.841 1.00 65.62 81 ALA A O 1
ATOM 617 N N . SER A 1 82 ? -7.964 4.725 6.625 1.00 70.94 82 SER A N 1
ATOM 618 C CA . SER A 1 82 ? -8.285 3.319 6.427 1.00 70.94 82 SER A CA 1
ATOM 619 C C . SER A 1 82 ? -8.781 2.736 7.741 1.00 70.94 82 SER A C 1
ATOM 621 O O . SER A 1 82 ? -8.003 2.475 8.659 1.00 70.94 82 SER A O 1
ATOM 623 N N . ARG A 1 83 ? -10.093 2.502 7.818 1.00 69.31 83 ARG A N 1
ATOM 624 C CA . ARG A 1 83 ? -10.712 1.798 8.955 1.00 69.31 83 ARG A CA 1
ATOM 625 C C . ARG A 1 83 ? -10.762 0.276 8.765 1.00 69.31 83 ARG A C 1
ATOM 627 O O . ARG A 1 83 ? -11.163 -0.431 9.682 1.00 69.31 83 ARG A O 1
ATOM 634 N N . GLY A 1 84 ? -10.376 -0.217 7.586 1.00 75.81 84 GLY A N 1
ATOM 635 C CA . GLY A 1 84 ? -10.234 -1.641 7.272 1.00 75.81 84 GLY A CA 1
ATOM 636 C C . GLY A 1 84 ? -8.771 -2.082 7.178 1.00 75.81 84 GLY A C 1
ATOM 637 O O . GLY A 1 84 ? -7.856 -1.317 7.494 1.00 75.81 84 GLY A O 1
ATOM 638 N N . THR A 1 85 ? -8.554 -3.315 6.709 1.00 82.88 85 THR A N 1
ATOM 639 C CA . THR A 1 85 ? -7.209 -3.826 6.421 1.00 82.88 85 THR A CA 1
ATOM 640 C C . THR A 1 85 ? -6.670 -3.226 5.125 1.00 82.88 85 THR A C 1
ATOM 642 O O . THR A 1 85 ? -7.195 -3.477 4.035 1.00 82.88 85 THR A O 1
ATOM 645 N N . LEU A 1 86 ? -5.590 -2.456 5.258 1.00 87.38 86 LEU A N 1
ATOM 646 C CA . LEU A 1 86 ? -4.798 -1.938 4.152 1.00 87.38 86 LEU A CA 1
ATOM 647 C C . LEU A 1 86 ? -3.593 -2.855 3.933 1.00 87.38 86 LEU A C 1
ATOM 649 O O . LEU A 1 86 ? -2.717 -2.959 4.789 1.00 87.38 86 LEU A O 1
ATOM 653 N N . SER A 1 87 ? -3.555 -3.529 2.789 1.00 88.50 87 SER A N 1
ATOM 654 C CA . SER A 1 87 ? -2.407 -4.303 2.326 1.00 88.50 87 SER A CA 1
ATOM 655 C C . SER A 1 87 ? -1.621 -3.471 1.326 1.00 88.50 87 SER A C 1
ATOM 657 O O . SER A 1 87 ? -2.196 -2.953 0.374 1.00 88.50 87 SER A O 1
ATOM 659 N N . VAL A 1 88 ? -0.315 -3.346 1.514 1.00 88.50 88 VAL A N 1
ATOM 660 C CA . VAL A 1 88 ? 0.555 -2.551 0.650 1.00 88.50 88 VAL A CA 1
ATOM 661 C C . VAL A 1 88 ? 1.667 -3.431 0.114 1.00 88.50 88 VAL A C 1
ATOM 663 O O . VAL A 1 88 ? 2.409 -4.036 0.886 1.00 88.50 88 VAL A O 1
ATOM 666 N N . TRP A 1 89 ? 1.780 -3.511 -1.207 1.00 89.38 89 TRP A N 1
ATOM 667 C CA . TRP A 1 89 ? 2.890 -4.181 -1.872 1.00 89.38 89 TRP A CA 1
ATOM 668 C C . TRP A 1 89 ? 3.842 -3.139 -2.422 1.00 89.38 89 TRP A C 1
ATOM 670 O O . TRP A 1 89 ? 3.450 -2.252 -3.186 1.00 89.38 89 TRP A O 1
ATOM 680 N N . VAL A 1 90 ? 5.106 -3.250 -2.039 1.00 86.00 90 VAL A N 1
ATOM 681 C CA . VAL A 1 90 ? 6.094 -2.230 -2.357 1.00 86.00 90 VAL A CA 1
ATOM 682 C C . VAL A 1 90 ? 7.369 -2.857 -2.898 1.00 86.00 90 VAL A C 1
ATOM 684 O O . VAL A 1 90 ? 7.885 -3.823 -2.347 1.00 86.00 90 VAL A O 1
ATOM 687 N N . ARG A 1 91 ? 7.877 -2.319 -4.009 1.00 83.81 91 ARG A N 1
ATOM 688 C CA . ARG A 1 91 ? 9.200 -2.681 -4.546 1.00 83.81 91 ARG A CA 1
ATOM 689 C C . ARG A 1 91 ? 10.291 -1.761 -4.006 1.00 83.81 91 ARG A C 1
ATOM 691 O O . ARG A 1 91 ? 11.382 -2.226 -3.719 1.00 83.81 91 ARG A O 1
ATOM 698 N N . ASP A 1 92 ? 9.967 -0.483 -3.844 1.00 82.31 92 ASP A N 1
ATOM 699 C CA . ASP A 1 92 ? 10.827 0.516 -3.220 1.00 82.31 92 ASP A CA 1
ATOM 700 C C . ASP A 1 92 ? 10.173 1.014 -1.920 1.00 82.31 92 ASP A C 1
ATOM 702 O O . ASP A 1 92 ? 9.246 1.829 -1.986 1.00 82.31 92 ASP A O 1
ATOM 706 N N . PRO A 1 93 ? 10.590 0.504 -0.742 1.00 78.88 93 PRO A N 1
ATOM 707 C CA . PRO A 1 93 ? 10.006 0.885 0.543 1.00 78.88 93 PRO A CA 1
ATOM 708 C C . PRO A 1 93 ? 10.050 2.381 0.837 1.00 78.88 93 PRO A C 1
ATOM 710 O O . PRO A 1 93 ? 9.284 2.836 1.685 1.00 78.88 93 PRO A O 1
ATOM 713 N N . TRP A 1 94 ? 10.886 3.153 0.138 1.00 81.12 94 TRP A N 1
ATOM 714 C CA . TRP A 1 94 ? 10.928 4.601 0.298 1.00 81.12 94 TRP A CA 1
ATOM 715 C C . TRP A 1 94 ? 9.576 5.250 -0.020 1.00 81.12 94 TRP A C 1
ATOM 717 O O . TRP A 1 94 ? 9.137 6.156 0.685 1.00 81.12 94 TRP A O 1
ATOM 727 N N . LEU A 1 95 ? 8.848 4.692 -0.990 1.00 80.62 95 LEU A N 1
ATOM 728 C CA . LEU A 1 95 ? 7.521 5.160 -1.389 1.00 80.62 95 LEU A CA 1
ATOM 729 C C . LEU A 1 95 ? 6.457 4.981 -0.294 1.00 80.62 95 LEU A C 1
ATOM 731 O O . LEU A 1 95 ? 5.438 5.671 -0.306 1.00 80.62 95 LEU A O 1
ATOM 735 N N . LEU A 1 96 ? 6.673 4.085 0.680 1.00 80.88 96 LEU A N 1
ATOM 736 C CA . LEU A 1 96 ? 5.749 3.939 1.810 1.00 80.88 96 LEU A CA 1
ATOM 737 C C . LEU A 1 96 ? 5.679 5.208 2.647 1.00 80.88 96 LEU A C 1
ATOM 739 O O . LEU A 1 96 ? 4.617 5.506 3.185 1.00 80.88 96 LEU A O 1
ATOM 743 N N . TRP A 1 97 ? 6.785 5.941 2.761 1.00 77.88 97 TRP A N 1
ATOM 744 C CA . TRP A 1 97 ? 6.803 7.222 3.452 1.00 77.88 97 TRP A CA 1
ATOM 745 C C . TRP A 1 97 ? 5.918 8.240 2.744 1.00 77.88 97 TRP A C 1
ATOM 747 O O . TRP A 1 97 ? 5.048 8.836 3.376 1.00 77.88 97 TRP A O 1
ATOM 757 N N . ASP A 1 98 ? 6.090 8.376 1.429 1.00 78.44 98 ASP A N 1
ATOM 758 C CA . ASP A 1 98 ? 5.332 9.334 0.623 1.00 78.44 98 ASP A CA 1
ATOM 759 C C . ASP A 1 98 ? 3.833 9.048 0.637 1.00 78.44 98 ASP A C 1
ATOM 761 O O . ASP A 1 98 ? 3.019 9.969 0.559 1.00 78.44 98 ASP A O 1
ATOM 765 N N . TRP A 1 99 ? 3.455 7.773 0.721 1.00 79.44 99 TRP A N 1
ATOM 766 C CA . TRP A 1 99 ? 2.052 7.392 0.755 1.00 79.44 99 TRP A CA 1
ATOM 767 C C . TRP A 1 99 ? 1.518 7.446 2.181 1.00 79.44 99 TRP A C 1
ATOM 769 O O . TRP A 1 99 ? 0.586 8.183 2.457 1.00 79.44 99 TRP A O 1
ATOM 779 N N . LEU A 1 100 ? 2.087 6.684 3.107 1.00 82.12 100 LEU A N 1
ATOM 780 C CA . LEU A 1 100 ? 1.423 6.352 4.365 1.00 82.12 100 LEU A CA 1
ATOM 781 C C . LEU A 1 100 ? 1.774 7.287 5.532 1.00 82.12 100 LEU A C 1
ATOM 783 O O . LEU A 1 100 ? 1.133 7.189 6.578 1.00 82.12 100 LEU A O 1
ATOM 787 N N . SER A 1 101 ? 2.769 8.171 5.407 1.00 83.56 101 SER A N 1
ATOM 788 C CA . SER A 1 101 ? 3.195 8.996 6.544 1.00 83.56 101 SER A CA 1
ATOM 789 C C . SER A 1 101 ? 2.111 10.002 6.952 1.00 83.56 101 SER A C 1
ATOM 791 O O . SER A 1 101 ? 1.656 10.824 6.158 1.00 83.56 101 SER A O 1
ATOM 793 N N . GLY A 1 102 ? 1.675 9.927 8.210 1.00 77.94 102 GLY A N 1
ATOM 794 C CA . GLY A 1 102 ? 0.586 10.733 8.768 1.00 77.94 102 GLY A CA 1
ATOM 795 C C . GLY A 1 102 ? -0.819 10.205 8.465 1.00 77.94 102 GLY A C 1
ATOM 796 O O . GLY A 1 102 ? -1.802 10.861 8.810 1.00 77.94 102 GLY A O 1
ATOM 797 N N . VAL A 1 103 ? -0.937 9.030 7.841 1.00 79.44 103 VAL A N 1
ATOM 798 C CA . VAL A 1 103 ? -2.227 8.408 7.520 1.00 79.44 103 VAL A CA 1
ATOM 799 C C . VAL A 1 103 ? -2.783 7.676 8.739 1.00 79.44 103 VAL A C 1
ATOM 801 O O . VAL A 1 103 ? -2.064 7.004 9.483 1.00 79.44 103 VAL A O 1
ATOM 804 N N . GLU A 1 104 ? -4.099 7.779 8.924 1.00 83.06 104 GLU A N 1
ATOM 805 C CA . GLU A 1 104 ? -4.822 6.971 9.902 1.00 83.06 104 GLU A CA 1
ATOM 806 C C . GLU A 1 104 ? -5.126 5.588 9.317 1.00 83.06 104 GLU A C 1
ATOM 808 O O . GLU A 1 104 ? -5.920 5.464 8.382 1.00 83.06 104 GLU A O 1
ATOM 813 N N . VAL A 1 105 ? -4.508 4.540 9.858 1.00 83.31 105 VAL A N 1
ATOM 814 C CA . VAL A 1 105 ? -4.699 3.152 9.415 1.00 83.31 105 VAL A CA 1
ATOM 815 C C . VAL A 1 105 ? -4.812 2.243 10.624 1.00 83.31 105 VAL A C 1
ATOM 817 O O . VAL A 1 105 ? -3.968 2.288 11.508 1.00 83.31 105 VAL A O 1
ATOM 820 N N . TRP A 1 106 ? -5.853 1.413 10.679 1.00 85.62 106 TRP A N 1
ATOM 821 C CA . TRP A 1 106 ? -6.061 0.510 11.817 1.00 85.62 106 TRP A CA 1
ATOM 822 C C . TRP A 1 106 ? -5.291 -0.797 11.668 1.00 85.62 106 TRP A C 1
ATOM 824 O O . TRP A 1 106 ? -4.560 -1.188 12.574 1.00 85.62 106 TRP A O 1
ATOM 834 N N . ASP A 1 107 ? -5.418 -1.454 10.520 1.00 86.75 107 ASP A N 1
ATOM 835 C CA . ASP A 1 107 ? -4.723 -2.704 10.236 1.00 86.75 107 ASP A CA 1
ATOM 836 C C . ASP A 1 107 ? -3.888 -2.527 8.969 1.00 86.75 107 ASP A C 1
ATOM 838 O O . ASP A 1 107 ? -4.430 -2.327 7.881 1.00 86.75 107 ASP A O 1
ATOM 842 N N . LEU A 1 108 ? -2.567 -2.603 9.115 1.00 87.69 108 LEU A N 1
ATOM 843 C CA . LEU A 1 108 ? -1.614 -2.450 8.024 1.00 87.69 108 LEU A CA 1
ATOM 844 C C . LEU A 1 108 ? -0.883 -3.772 7.780 1.00 87.69 108 LEU A C 1
ATOM 846 O O . LEU A 1 108 ? -0.318 -4.374 8.695 1.00 87.69 108 LEU A O 1
ATOM 850 N N . ARG A 1 109 ? -0.868 -4.220 6.528 1.00 88.19 109 ARG A N 1
ATOM 851 C CA . ARG A 1 109 ? 0.005 -5.288 6.041 1.00 88.19 109 ARG A CA 1
ATOM 852 C C . ARG A 1 109 ? 0.941 -4.701 4.995 1.00 88.19 109 ARG A C 1
ATOM 854 O O . ARG A 1 109 ? 0.472 -4.056 4.066 1.00 88.19 109 ARG A O 1
ATOM 861 N N . VAL A 1 110 ? 2.239 -4.940 5.124 1.00 87.31 110 VAL A N 1
ATOM 862 C CA . VAL A 1 110 ? 3.249 -4.495 4.160 1.00 87.31 110 VAL A CA 1
ATOM 863 C C . VAL A 1 110 ? 4.004 -5.709 3.643 1.00 87.31 110 VAL A C 1
ATOM 865 O O . VAL A 1 110 ? 4.556 -6.465 4.441 1.00 87.31 110 VAL A O 1
ATOM 868 N N . CYS A 1 111 ? 4.042 -5.876 2.323 1.00 86.62 111 CYS A N 1
ATOM 869 C CA . CYS A 1 111 ? 4.807 -6.920 1.648 1.00 86.62 111 CYS A CA 1
ATOM 870 C C . CYS A 1 111 ? 5.872 -6.273 0.760 1.00 86.62 111 CYS A C 1
ATOM 872 O O . CYS A 1 111 ? 5.550 -5.473 -0.126 1.00 86.62 111 CYS A O 1
ATOM 874 N N . VAL A 1 112 ? 7.137 -6.611 1.001 1.00 84.94 112 VAL A N 1
ATOM 875 C CA . VAL A 1 112 ? 8.274 -6.072 0.249 1.00 84.94 112 VAL A CA 1
ATOM 876 C C . VAL A 1 112 ? 8.606 -7.015 -0.911 1.00 84.94 112 VAL A C 1
ATOM 878 O O . VAL A 1 112 ? 9.044 -8.145 -0.719 1.00 84.94 112 VAL A O 1
ATOM 881 N N . CYS A 1 113 ? 8.381 -6.542 -2.134 1.00 85.31 113 CYS A N 1
ATOM 882 C CA . CYS A 1 113 ? 8.405 -7.332 -3.367 1.00 85.31 113 CYS A CA 1
ATOM 883 C C . CYS A 1 113 ? 9.741 -7.312 -4.116 1.00 85.31 113 CYS A C 1
ATOM 885 O O . CYS A 1 113 ? 9.880 -7.971 -5.146 1.00 85.31 113 CYS A O 1
ATOM 887 N N . SER A 1 114 ? 10.698 -6.512 -3.659 1.00 82.44 114 SER A N 1
ATOM 888 C CA . SER A 1 114 ? 12.028 -6.372 -4.249 1.00 82.44 114 SER A CA 1
ATOM 889 C C . SER A 1 114 ? 13.016 -6.038 -3.138 1.00 82.44 114 SER A C 1
ATOM 891 O O . SER A 1 114 ? 12.615 -5.387 -2.171 1.00 82.44 114 SER A O 1
ATOM 893 N N . PRO A 1 115 ? 14.291 -6.443 -3.252 1.00 77.31 115 PRO A N 1
ATOM 894 C CA . PRO A 1 115 ? 15.299 -5.997 -2.311 1.00 77.31 115 PRO A CA 1
ATOM 895 C C . PRO A 1 115 ? 15.368 -4.458 -2.330 1.00 77.31 115 PRO A C 1
ATOM 897 O O . PRO A 1 115 ? 15.413 -3.862 -3.413 1.00 77.31 115 PRO A O 1
ATOM 900 N N . PRO A 1 116 ? 15.334 -3.815 -1.155 1.00 73.19 116 PRO A N 1
ATOM 901 C CA . PRO A 1 116 ? 15.391 -2.367 -1.032 1.00 73.19 116 PRO A CA 1
ATOM 902 C C . PRO A 1 116 ? 16.796 -1.858 -1.376 1.00 73.19 116 PRO A C 1
ATOM 904 O O . PRO A 1 116 ? 17.781 -2.468 -0.958 1.00 73.19 116 PRO A O 1
ATOM 907 N N . PRO A 1 117 ? 16.921 -0.738 -2.108 1.00 71.44 117 PRO A N 1
ATOM 908 C CA . PRO A 1 117 ? 18.228 -0.176 -2.449 1.00 71.44 117 PRO A CA 1
ATOM 909 C C . PRO A 1 117 ? 18.923 0.493 -1.253 1.00 71.44 117 PRO A C 1
ATOM 911 O O . PRO A 1 117 ? 20.148 0.592 -1.227 1.00 71.44 117 PRO A O 1
ATOM 914 N N . CYS A 1 118 ? 18.155 0.977 -0.276 1.00 72.88 118 CYS A N 1
ATOM 915 C CA . CYS A 1 118 ? 18.639 1.670 0.913 1.00 72.88 118 CYS A CA 1
ATOM 916 C C . CYS A 1 118 ? 17.623 1.558 2.060 1.00 72.88 118 CYS A C 1
ATOM 918 O O . CYS A 1 118 ? 16.479 1.146 1.853 1.00 72.88 118 CYS A O 1
ATOM 920 N N . SER A 1 119 ? 18.049 1.930 3.271 1.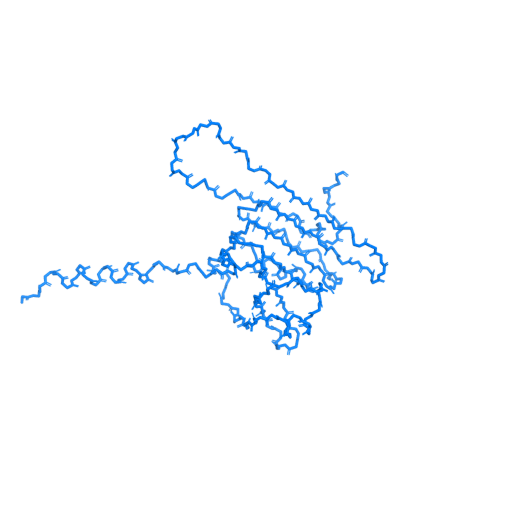00 75.12 119 SER A N 1
ATOM 921 C CA . SER A 1 119 ? 17.156 1.966 4.429 1.00 75.12 119 SER A CA 1
ATOM 922 C C . SER A 1 119 ? 16.104 3.072 4.267 1.00 75.12 119 SER A C 1
ATOM 924 O O . SER A 1 119 ? 16.474 4.235 4.072 1.00 75.12 119 SER A O 1
ATOM 926 N N . PRO A 1 120 ? 14.802 2.737 4.308 1.00 77.69 120 PRO A N 1
ATOM 927 C CA . PRO A 1 120 ? 13.738 3.725 4.201 1.00 77.69 120 PRO A CA 1
ATOM 928 C C . PRO A 1 120 ? 13.647 4.606 5.463 1.00 77.69 120 PRO A C 1
ATOM 930 O O . PRO A 1 120 ? 14.001 4.168 6.560 1.00 77.69 120 PRO A O 1
ATOM 933 N N . PRO A 1 121 ? 13.132 5.844 5.345 1.00 81.50 121 PRO A N 1
ATOM 934 C CA . PRO A 1 121 ? 12.855 6.701 6.493 1.00 81.50 121 PRO A CA 1
ATOM 935 C C . PRO A 1 121 ? 11.790 6.058 7.400 1.00 81.50 121 PRO A C 1
ATOM 937 O O . PRO A 1 121 ? 10.950 5.295 6.911 1.00 81.50 121 PRO A O 1
ATOM 940 N N . PRO A 1 122 ? 11.795 6.364 8.713 1.00 82.12 122 PRO A N 1
ATOM 941 C CA . PRO A 1 122 ? 10.811 5.821 9.654 1.00 82.12 122 PRO A CA 1
ATOM 942 C C . PRO A 1 122 ? 9.405 6.211 9.214 1.00 82.12 122 PRO A C 1
ATOM 944 O O . PRO A 1 122 ? 9.276 7.250 8.606 1.00 82.12 122 PRO A O 1
ATOM 947 N N . LEU A 1 123 ? 8.354 5.456 9.528 1.00 85.12 123 LEU A N 1
ATOM 948 C CA . LEU A 1 123 ? 6.981 5.746 9.096 1.00 85.12 123 LEU A CA 1
ATOM 949 C C . LEU A 1 123 ? 6.117 6.226 10.273 1.00 85.12 123 LEU A C 1
ATOM 951 O O . LEU A 1 123 ? 6.059 5.546 11.297 1.00 85.12 123 LEU A O 1
ATOM 955 N N . LEU A 1 124 ? 5.428 7.370 10.141 1.00 87.00 124 LEU A N 1
ATOM 956 C CA . LEU A 1 124 ? 4.455 7.834 11.144 1.00 87.00 124 LEU A CA 1
ATOM 957 C C . LEU A 1 124 ? 3.046 7.385 10.764 1.00 87.00 124 LEU A C 1
ATOM 959 O O . LEU A 1 124 ? 2.560 7.736 9.695 1.00 87.00 124 LEU A O 1
ATOM 963 N N . LEU A 1 125 ? 2.371 6.661 11.651 1.00 86.38 125 LEU A N 1
ATOM 964 C CA . LEU A 1 125 ? 1.006 6.172 11.454 1.00 86.38 125 LEU A CA 1
ATOM 965 C C . LEU A 1 125 ? 0.110 6.605 12.614 1.00 86.38 125 LEU A C 1
ATOM 967 O O . LEU A 1 125 ? 0.566 6.722 13.751 1.00 86.38 125 LEU A O 1
ATOM 971 N N . LEU A 1 126 ? -1.175 6.808 12.337 1.00 85.50 126 LEU A N 1
ATOM 972 C CA . LEU A 1 126 ? -2.179 7.158 13.343 1.00 85.50 126 LEU A CA 1
ATOM 973 C C . LEU A 1 126 ? -3.176 6.006 13.531 1.00 85.50 126 LEU A C 1
ATOM 975 O O . LEU A 1 126 ? -3.682 5.446 12.560 1.00 85.50 126 LEU A O 1
ATOM 979 N N . GLY A 1 127 ? -3.486 5.658 14.780 1.00 83.31 127 GLY A N 1
ATOM 980 C CA . GLY A 1 127 ? -4.545 4.702 15.121 1.00 83.31 127 GLY A CA 1
ATOM 981 C C . GLY A 1 127 ? -4.247 3.235 14.784 1.00 83.31 127 GLY A C 1
ATOM 982 O O . GLY A 1 127 ? -5.177 2.426 14.762 1.00 83.31 127 GLY A O 1
ATOM 983 N N . LEU A 1 128 ? -2.980 2.882 14.541 1.00 86.69 128 LEU A N 1
ATOM 984 C CA . LEU A 1 128 ? -2.548 1.530 14.172 1.00 86.69 128 LEU A CA 1
ATOM 985 C C . LEU A 1 128 ? -2.781 0.524 15.304 1.00 86.69 128 LEU A C 1
ATOM 987 O O . LEU A 1 128 ? -2.289 0.690 16.414 1.00 86.69 128 LEU A O 1
ATOM 991 N N . ARG A 1 129 ? -3.505 -0.552 15.012 1.00 86.62 129 ARG A N 1
ATOM 992 C CA . ARG A 1 129 ? -3.842 -1.647 15.937 1.00 86.62 129 ARG A CA 1
ATOM 993 C C . ARG A 1 129 ? -3.104 -2.928 15.586 1.00 86.62 129 ARG A C 1
ATOM 995 O O . ARG A 1 129 ? -2.677 -3.655 16.480 1.00 86.62 129 ARG A O 1
ATOM 1002 N N . ARG A 1 130 ? -2.943 -3.216 14.294 1.00 85.88 130 ARG A N 1
ATOM 1003 C CA . ARG A 1 130 ? -2.227 -4.399 13.811 1.00 85.88 130 ARG A CA 1
ATOM 1004 C C . ARG A 1 130 ? -1.275 -4.020 12.693 1.00 85.88 130 ARG A C 1
ATOM 1006 O O . ARG A 1 130 ? -1.686 -3.418 11.706 1.00 85.88 130 ARG A O 1
ATOM 1013 N N . LEU A 1 131 ? -0.030 -4.451 12.822 1.00 86.50 131 LEU A N 1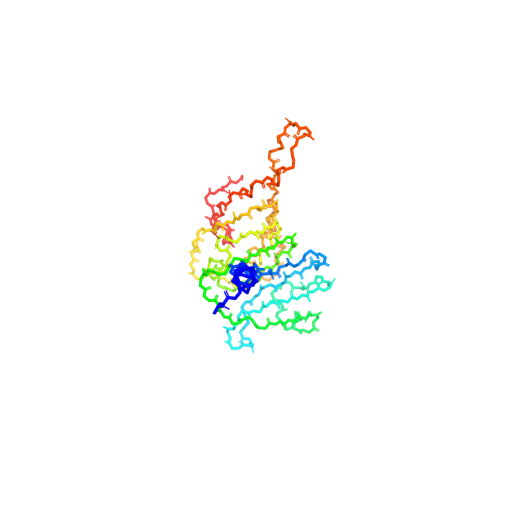
ATOM 1014 C CA . LEU A 1 131 ? 0.975 -4.373 11.772 1.00 86.50 131 LEU A CA 1
ATOM 1015 C C . LEU A 1 131 ? 1.416 -5.785 11.400 1.00 86.50 131 LEU A C 1
ATOM 1017 O O . LEU A 1 131 ? 1.786 -6.555 12.280 1.00 86.50 131 LEU A O 1
ATOM 1021 N N . ASN A 1 132 ? 1.399 -6.120 10.114 1.00 86.12 132 ASN A N 1
ATOM 1022 C CA . ASN A 1 132 ? 2.017 -7.334 9.589 1.00 86.12 132 ASN A CA 1
ATOM 1023 C C . ASN A 1 132 ? 3.082 -6.947 8.568 1.00 86.12 132 ASN A C 1
ATOM 1025 O O . ASN A 1 132 ? 2.763 -6.309 7.566 1.00 86.12 132 ASN A O 1
ATOM 1029 N N . LEU A 1 133 ? 4.321 -7.353 8.810 1.00 82.75 133 LEU A N 1
ATOM 1030 C CA . LEU A 1 133 ? 5.441 -7.140 7.908 1.00 82.75 133 LEU A CA 1
ATOM 1031 C C . LEU A 1 133 ? 5.833 -8.472 7.276 1.00 82.75 133 LEU A C 1
ATOM 1033 O O . LEU A 1 133 ? 6.087 -9.460 7.972 1.00 82.75 133 LEU A O 1
ATOM 1037 N N . LEU A 1 134 ? 5.852 -8.488 5.949 1.00 81.38 134 LEU A N 1
ATOM 1038 C CA . LEU A 1 134 ? 6.361 -9.577 5.134 1.00 81.38 134 LEU A CA 1
ATOM 1039 C C . LEU A 1 134 ? 7.614 -9.049 4.415 1.00 81.38 134 LEU A C 1
ATOM 1041 O O . LEU A 1 134 ? 7.487 -8.383 3.380 1.00 81.38 134 LEU A O 1
ATOM 1045 N N . PRO A 1 135 ? 8.810 -9.260 4.998 1.00 72.88 135 PRO A N 1
ATOM 1046 C CA . PRO A 1 135 ? 10.057 -8.775 4.419 1.00 72.88 135 PRO A CA 1
ATOM 1047 C C . PRO A 1 135 ? 10.380 -9.509 3.115 1.00 72.88 135 PRO A C 1
ATOM 1049 O O . PRO A 1 135 ? 9.896 -10.620 2.874 1.00 72.88 135 PRO A O 1
ATOM 1052 N N . TYR A 1 136 ? 11.238 -8.900 2.293 1.00 71.56 136 TYR A N 1
ATOM 1053 C CA . TYR A 1 136 ? 11.754 -9.560 1.099 1.00 71.56 136 TYR A CA 1
ATOM 1054 C C . TYR A 1 136 ? 12.566 -10.790 1.518 1.00 71.56 136 TYR A C 1
ATOM 1056 O O . TYR A 1 136 ? 13.512 -10.710 2.297 1.00 71.56 136 TYR A O 1
ATOM 1064 N N . GLY A 1 137 ? 12.168 -11.940 1.005 1.00 63.12 137 GLY A N 1
ATOM 1065 C CA . GLY A 1 137 ? 12.682 -13.255 1.342 1.00 63.12 137 GLY A CA 1
ATOM 1066 C C . GLY A 1 137 ? 12.862 -14.004 0.038 1.00 63.12 137 GLY A C 1
ATOM 1067 O O . GLY A 1 137 ? 11.973 -14.018 -0.814 1.00 63.12 137 GLY A O 1
ATOM 1068 N N . HIS A 1 138 ? 14.059 -14.545 -0.156 1.00 48.50 138 HIS A N 1
ATOM 1069 C CA . HIS A 1 138 ? 14.417 -15.291 -1.352 1.00 48.50 138 HIS A CA 1
ATOM 1070 C C . HIS A 1 138 ? 13.369 -16.379 -1.602 1.00 48.50 138 HIS A C 1
ATOM 1072 O O . HIS A 1 138 ? 13.059 -17.146 -0.692 1.00 48.50 138 HIS A O 1
ATOM 1078 N N . GLN A 1 139 ? 12.814 -16.414 -2.819 1.00 42.91 139 GLN A N 1
ATOM 1079 C CA . GLN A 1 139 ? 11.862 -17.434 -3.261 1.00 42.91 139 GLN A CA 1
ATOM 1080 C C . GLN A 1 139 ? 12.285 -18.819 -2.737 1.00 42.91 139 GLN A C 1
ATOM 1082 O O . GLN A 1 139 ? 13.293 -19.355 -3.189 1.00 42.91 139 GLN A O 1
ATOM 1087 N N . GLY A 1 140 ? 11.542 -19.376 -1.775 1.00 45.84 140 GLY A N 1
ATOM 1088 C CA . GLY A 1 140 ? 11.770 -20.736 -1.272 1.00 45.84 140 GLY A CA 1
ATOM 1089 C C . GLY A 1 140 ? 11.912 -20.902 0.244 1.00 45.84 140 GLY A C 1
ATOM 1090 O O . GLY A 1 140 ? 11.664 -22.006 0.716 1.00 45.84 140 GLY A O 1
ATOM 1091 N N . GLU A 1 141 ? 12.224 -19.857 1.017 1.00 48.31 141 GLU A N 1
ATOM 1092 C CA . GLU A 1 141 ? 12.232 -19.945 2.491 1.00 48.31 141 GLU A CA 1
ATOM 1093 C C . GLU A 1 141 ? 10.901 -19.450 3.090 1.00 48.31 141 GLU A C 1
ATOM 1095 O O . GLU A 1 141 ? 10.356 -18.442 2.629 1.00 48.31 141 GLU A O 1
ATOM 1100 N N . PRO A 1 142 ? 10.338 -20.131 4.109 1.00 50.41 142 PRO A N 1
ATOM 1101 C CA . PRO A 1 142 ? 9.077 -19.733 4.721 1.00 50.41 142 PRO A CA 1
ATOM 1102 C C . PRO A 1 142 ? 9.202 -18.335 5.332 1.00 50.41 142 PRO A C 1
ATOM 1104 O O . PRO A 1 142 ? 9.991 -18.098 6.248 1.00 50.41 142 PRO A O 1
ATOM 1107 N N . TRP A 1 143 ? 8.393 -17.412 4.811 1.00 54.59 143 TRP A N 1
ATOM 1108 C CA . TRP A 1 143 ? 8.302 -16.020 5.238 1.00 54.59 143 TRP A CA 1
ATOM 1109 C C . TRP A 1 143 ? 8.315 -15.901 6.764 1.00 54.59 143 TRP A C 1
ATOM 1111 O O . TRP A 1 143 ? 7.409 -16.388 7.446 1.00 54.59 143 TRP A O 1
ATOM 1121 N N . ARG A 1 144 ? 9.312 -15.210 7.325 1.00 59.47 144 ARG A N 1
ATOM 1122 C CA . ARG A 1 144 ? 9.280 -14.784 8.730 1.00 59.47 144 ARG A CA 1
ATOM 1123 C C . ARG A 1 144 ? 8.311 -13.610 8.847 1.00 59.47 144 ARG A C 1
ATOM 1125 O O . ARG A 1 144 ? 8.729 -12.464 8.957 1.00 59.47 144 ARG A O 1
ATOM 1132 N N . GLN A 1 145 ? 7.012 -13.897 8.767 1.00 64.69 145 GLN A N 1
ATOM 1133 C CA . GLN A 1 145 ? 5.980 -12.893 8.992 1.00 64.69 145 GLN A CA 1
ATOM 1134 C C . GLN A 1 145 ? 6.141 -12.336 10.409 1.00 64.69 145 GLN A C 1
ATOM 1136 O O . GLN A 1 145 ? 6.078 -13.083 11.387 1.00 64.69 145 GLN A O 1
ATOM 1141 N N . GLN A 1 146 ? 6.325 -11.026 10.514 1.00 70.25 146 GLN A N 1
ATOM 1142 C CA . GLN A 1 146 ? 6.391 -10.323 11.789 1.00 70.25 146 GLN A CA 1
ATOM 1143 C C . GLN A 1 146 ? 5.060 -9.612 12.009 1.00 70.25 146 GLN A C 1
ATOM 1145 O O . GLN A 1 146 ? 4.678 -8.746 11.225 1.00 70.25 146 GLN A O 1
ATOM 1150 N N . SER A 1 147 ? 4.329 -9.995 13.054 1.00 74.25 147 SER A N 1
ATOM 1151 C CA . SER A 1 147 ? 3.054 -9.367 13.404 1.00 74.25 147 SER A CA 1
ATOM 1152 C C . SER A 1 147 ? 3.155 -8.656 14.746 1.00 74.25 147 SER A C 1
ATOM 1154 O O . SER A 1 147 ? 3.459 -9.295 15.753 1.00 74.25 147 SER A O 1
ATOM 1156 N N . LEU A 1 148 ? 2.843 -7.364 14.770 1.00 78.12 148 LEU A N 1
ATOM 1157 C CA . LEU A 1 148 ? 2.744 -6.561 15.982 1.00 78.12 148 LEU A CA 1
ATOM 1158 C C . LEU A 1 148 ? 1.273 -6.224 16.237 1.00 78.12 148 LEU A C 1
ATOM 1160 O O . LEU A 1 148 ? 0.588 -5.676 15.371 1.00 78.12 148 LEU A O 1
ATOM 1164 N N . LEU A 1 149 ? 0.792 -6.551 17.434 1.00 77.50 149 LEU A N 1
ATOM 1165 C CA . LEU A 1 149 ? -0.524 -6.149 17.920 1.00 77.50 149 LEU A CA 1
ATOM 1166 C C . LEU A 1 149 ? -0.340 -5.038 18.946 1.00 77.50 149 LEU A C 1
ATOM 1168 O O . LEU A 1 149 ? 0.299 -5.234 19.977 1.00 77.50 149 LEU A O 1
ATOM 1172 N N . LEU A 1 150 ? -0.914 -3.880 18.656 1.00 76.81 150 LEU A N 1
ATOM 1173 C CA . LEU A 1 150 ? -0.924 -2.724 19.533 1.00 76.81 150 LEU A CA 1
ATOM 1174 C C . LEU A 1 150 ? -2.255 -2.730 20.279 1.00 76.81 150 LEU A C 1
ATOM 1176 O O . LEU A 1 150 ? -3.311 -2.477 19.698 1.00 76.81 150 LEU A O 1
ATOM 1180 N N . GLN A 1 151 ? -2.211 -3.075 21.563 1.00 65.38 151 GLN A N 1
ATOM 1181 C CA . GLN A 1 151 ? -3.378 -2.973 22.430 1.00 65.38 151 GLN A CA 1
ATOM 1182 C C . GLN A 1 151 ? -3.517 -1.517 22.885 1.00 65.38 151 GLN A C 1
ATOM 1184 O O . GLN A 1 151 ? -2.605 -1.007 23.540 1.00 65.38 151 GLN A O 1
ATOM 1189 N N . PRO A 1 152 ? -4.628 -0.832 22.561 1.00 59.00 152 PRO A N 1
ATOM 1190 C CA . PRO A 1 152 ? -4.910 0.459 23.162 1.00 59.00 152 PRO A CA 1
ATOM 1191 C C . PRO A 1 152 ? -5.021 0.267 24.674 1.00 59.00 152 PRO A C 1
ATOM 1193 O O . PRO A 1 152 ? -5.701 -0.654 25.134 1.00 59.00 152 PRO A O 1
ATOM 1196 N N . HIS A 1 153 ? -4.370 1.128 25.450 1.00 49.19 153 HIS A N 1
ATOM 1197 C CA . HIS A 1 153 ? -4.594 1.159 26.888 1.00 49.19 153 HIS A CA 1
ATOM 1198 C C . HIS A 1 153 ? -6.032 1.644 27.114 1.00 49.19 153 HIS A C 1
ATOM 1200 O O . HIS A 1 153 ? -6.354 2.793 26.811 1.00 49.19 153 HIS A O 1
ATOM 1206 N N . ALA A 1 154 ? -6.929 0.755 27.543 1.00 50.00 154 ALA A N 1
ATOM 1207 C CA . ALA A 1 154 ? -8.314 1.125 27.800 1.00 50.00 154 ALA A CA 1
ATOM 1208 C C . ALA A 1 154 ? -8.366 2.062 29.019 1.00 50.00 154 ALA A C 1
ATOM 1210 O O . ALA A 1 154 ? -7.846 1.688 30.073 1.00 50.00 154 ALA A O 1
ATOM 1211 N N . PRO A 1 155 ? -9.001 3.245 28.935 1.00 46.09 155 PRO A N 1
ATOM 1212 C CA . PRO A 1 155 ? -9.395 3.945 30.142 1.00 46.09 155 PRO A CA 1
ATOM 1213 C C . PRO A 1 155 ? -10.489 3.109 30.813 1.00 46.09 155 PRO A C 1
ATOM 1215 O O . PRO A 1 155 ? -11.541 2.839 30.231 1.00 46.09 155 PRO A O 1
ATOM 1218 N N . ALA A 1 156 ? -10.220 2.649 32.031 1.00 43.59 156 ALA A N 1
ATOM 1219 C CA . ALA A 1 156 ? -11.266 2.182 32.921 1.00 43.59 156 ALA A CA 1
ATOM 1220 C C . ALA A 1 156 ? -12.165 3.388 33.211 1.00 43.59 156 ALA A C 1
ATOM 1222 O O . ALA A 1 156 ? -11.720 4.241 33.959 1.00 43.59 156 ALA A O 1
ATOM 1223 N N . GLU A 1 157 ? -13.318 3.515 32.539 1.00 42.12 157 GLU A N 1
ATOM 1224 C CA . GLU A 1 157 ? -14.533 4.242 32.971 1.00 42.12 157 GLU A CA 1
ATOM 1225 C C . GLU A 1 157 ? -15.620 4.154 31.861 1.00 42.12 157 GLU A C 1
ATOM 1227 O O . GLU A 1 157 ? -15.317 4.408 30.692 1.00 42.12 157 GLU A O 1
ATOM 1232 N N . PRO A 1 158 ? -16.891 3.792 32.153 1.00 44.00 158 PRO A N 1
ATOM 1233 C CA . PRO A 1 158 ? -17.857 3.387 31.120 1.00 44.00 158 PRO A CA 1
ATOM 1234 C C . PRO A 1 158 ? -18.644 4.527 30.449 1.00 44.00 158 PRO A C 1
ATOM 1236 O O . PRO A 1 158 ? -19.541 4.244 29.651 1.00 44.00 158 PRO A O 1
ATOM 1239 N N . HIS A 1 159 ? -18.400 5.802 30.761 1.00 41.25 159 HIS A N 1
ATOM 1240 C CA . HIS A 1 159 ? -19.303 6.894 30.370 1.00 41.25 159 HIS A CA 1
ATOM 1241 C C . HIS A 1 159 ? -18.564 8.097 29.778 1.00 41.25 159 HIS A C 1
ATOM 1243 O O . HIS A 1 159 ? -18.434 9.140 30.408 1.00 41.25 159 HIS A O 1
ATOM 1249 N N . SER A 1 160 ? -18.116 7.988 28.527 1.00 37.78 160 SER A N 1
ATOM 1250 C CA . SER A 1 160 ? -17.898 9.164 27.676 1.00 37.78 160 SER A CA 1
ATOM 1251 C C . SER A 1 160 ? -17.933 8.786 26.200 1.00 37.78 160 SER A C 1
ATOM 1253 O O . SER A 1 160 ? -17.165 7.949 25.736 1.00 37.78 160 SER A O 1
ATOM 1255 N N . HIS A 1 161 ? -18.812 9.447 25.442 1.00 41.12 161 HIS A N 1
ATOM 1256 C CA . HIS A 1 161 ? -18.799 9.476 23.978 1.00 41.12 161 HIS A CA 1
ATOM 1257 C C . HIS A 1 161 ? -17.601 10.305 23.481 1.00 41.12 161 HIS A C 1
ATOM 1259 O O . HIS A 1 161 ? -17.759 11.338 22.835 1.00 41.12 161 HIS A O 1
ATOM 1265 N N . HIS A 1 162 ? -16.385 9.898 23.826 1.00 43.94 162 HIS A N 1
ATOM 1266 C CA . HIS A 1 162 ? -15.173 10.393 23.192 1.00 43.94 162 HIS A CA 1
ATOM 1267 C C . HIS A 1 162 ? -14.668 9.261 22.312 1.00 43.94 162 HIS A C 1
ATOM 1269 O O . HIS A 1 162 ? -14.197 8.236 22.800 1.00 43.94 162 HIS A O 1
ATOM 1275 N N . GLN A 1 163 ? -14.829 9.417 20.995 1.00 49.16 163 GLN A N 1
ATOM 1276 C CA . GLN A 1 163 ? -13.992 8.682 20.053 1.00 49.16 163 GLN A CA 1
ATOM 1277 C C . GLN A 1 163 ? -12.552 9.007 20.449 1.00 49.16 163 GLN A C 1
ATOM 1279 O O . GLN A 1 163 ? -12.114 10.134 20.242 1.00 49.16 163 GLN A O 1
ATOM 1284 N N . GLY A 1 164 ? -11.889 8.066 21.127 1.00 57.91 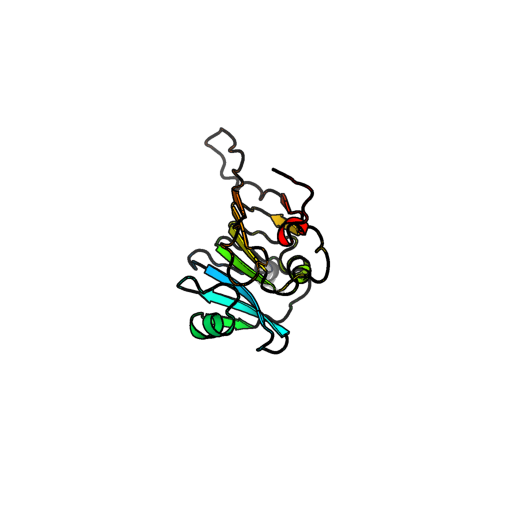164 GLY A N 1
ATOM 1285 C CA . GLY A 1 164 ? -10.537 8.263 21.637 1.00 57.91 164 GLY A CA 1
ATOM 1286 C C . GLY A 1 164 ? -9.628 8.762 20.522 1.00 57.91 164 GLY A C 1
ATOM 1287 O O . GLY A 1 164 ? -9.742 8.300 19.383 1.00 57.91 164 GLY A O 1
ATOM 1288 N N . GLU A 1 165 ? -8.775 9.736 20.838 1.00 66.50 165 GLU A N 1
ATOM 1289 C CA . GLU A 1 165 ? -7.815 10.256 19.869 1.00 66.50 165 GLU A CA 1
ATOM 1290 C C . GLU A 1 165 ? -6.972 9.107 19.295 1.00 66.50 165 GLU A C 1
ATOM 1292 O O . GLU A 1 165 ? -6.556 8.212 20.041 1.00 66.50 165 GLU A O 1
ATOM 1297 N N . PRO A 1 166 ? -6.727 9.090 17.973 1.00 72.81 166 PRO A N 1
ATOM 1298 C CA . PRO A 1 166 ? -5.876 8.076 17.376 1.00 72.81 166 PRO A CA 1
ATOM 1299 C C . PRO A 1 166 ? -4.451 8.231 17.919 1.00 72.81 166 PRO A C 1
ATOM 1301 O O . PRO A 1 166 ? -3.845 9.296 17.808 1.00 72.81 166 PRO A O 1
ATOM 1304 N N . HIS A 1 167 ? -3.898 7.163 18.492 1.00 81.69 167 HIS A N 1
ATOM 1305 C CA . HIS A 1 167 ? -2.524 7.163 18.987 1.00 81.69 167 HIS A CA 1
ATOM 1306 C C . HIS A 1 167 ? -1.520 7.214 17.829 1.00 81.69 167 HIS A C 1
ATOM 1308 O O . HIS A 1 167 ? -1.737 6.614 16.774 1.00 81.69 167 HIS A O 1
ATOM 1314 N N . LEU A 1 168 ? -0.410 7.924 18.031 1.00 83.88 168 LEU A N 1
ATOM 1315 C CA . LEU A 1 168 ? 0.685 8.020 17.068 1.00 83.88 168 LEU A CA 1
ATOM 1316 C C . LEU A 1 168 ? 1.635 6.827 17.225 1.00 83.88 168 LEU A C 1
ATOM 1318 O O . LEU A 1 168 ? 2.076 6.520 18.331 1.00 83.88 168 LEU A O 1
ATOM 1322 N N . VAL A 1 169 ? 1.983 6.185 16.112 1.00 84.38 169 VAL A N 1
ATOM 1323 C CA . VAL A 1 169 ? 2.956 5.092 16.047 1.00 84.38 169 VAL A CA 1
ATOM 1324 C C . VAL A 1 169 ? 4.086 5.492 15.112 1.00 84.38 169 VAL A C 1
ATOM 1326 O O . VAL A 1 169 ? 3.849 5.804 13.947 1.00 84.38 169 VAL A O 1
ATOM 1329 N N . LEU A 1 170 ? 5.315 5.460 15.626 1.00 83.75 170 LEU A N 1
ATOM 1330 C CA . LEU A 1 170 ? 6.531 5.604 14.834 1.00 83.75 170 LEU A CA 1
ATOM 1331 C C . LEU A 1 170 ? 7.096 4.209 14.555 1.00 83.75 170 LEU A C 1
ATOM 1333 O O . LEU A 1 170 ? 7.514 3.513 15.480 1.00 83.75 170 LEU A O 1
ATOM 1337 N N . LEU A 1 171 ? 7.093 3.801 13.291 1.00 82.12 171 LEU A N 1
ATOM 1338 C CA . LEU A 1 171 ? 7.653 2.532 12.847 1.00 82.12 171 LEU A CA 1
ATOM 1339 C C . LEU A 1 171 ? 9.064 2.758 12.301 1.00 82.12 171 LEU A C 1
ATOM 1341 O O . LEU A 1 171 ? 9.238 3.495 11.332 1.00 82.12 171 LEU A O 1
ATOM 1345 N N . ASP A 1 172 ? 10.061 2.096 12.886 1.00 79.19 172 ASP A N 1
ATOM 1346 C CA . ASP A 1 172 ? 11.393 2.014 12.288 1.00 79.19 172 ASP A CA 1
ATOM 1347 C C . ASP A 1 172 ? 11.310 1.178 11.007 1.00 79.19 172 ASP A C 1
ATOM 1349 O O . ASP A 1 172 ? 11.140 -0.043 11.040 1.00 79.19 172 ASP A O 1
ATOM 1353 N N . ALA A 1 173 ? 11.384 1.848 9.861 1.00 73.25 173 ALA A N 1
ATOM 1354 C CA . ALA A 1 173 ? 11.222 1.206 8.569 1.00 73.25 173 ALA A CA 1
ATOM 1355 C C . ALA A 1 173 ? 12.425 0.313 8.208 1.00 73.25 173 ALA A C 1
ATOM 1357 O O . ALA A 1 173 ? 12.289 -0.541 7.330 1.00 73.25 173 ALA A O 1
ATOM 1358 N N . ALA A 1 174 ? 13.540 0.386 8.951 1.00 71.94 174 ALA A N 1
ATOM 1359 C CA . ALA A 1 174 ? 14.604 -0.615 8.881 1.00 71.94 174 ALA A CA 1
ATOM 1360 C C . ALA A 1 174 ? 14.108 -2.026 9.274 1.00 71.94 174 ALA A C 1
ATOM 1362 O O . ALA A 1 174 ? 14.686 -3.038 8.872 1.00 71.94 174 ALA A O 1
ATOM 1363 N N . ALA A 1 175 ? 12.984 -2.136 9.994 1.00 70.56 175 ALA A N 1
ATOM 1364 C CA . ALA A 1 175 ? 12.335 -3.420 10.264 1.00 70.56 175 ALA A CA 1
ATOM 1365 C C . ALA A 1 175 ? 11.834 -4.107 8.982 1.00 70.56 175 ALA A C 1
ATOM 1367 O O . ALA A 1 175 ? 11.842 -5.333 8.906 1.00 70.56 175 ALA A O 1
ATOM 1368 N N . LEU A 1 176 ? 11.468 -3.340 7.945 1.00 68.50 176 LEU A N 1
ATOM 1369 C CA . LEU A 1 176 ? 11.026 -3.878 6.650 1.00 68.50 176 LEU A CA 1
ATOM 1370 C C . LEU A 1 176 ? 12.140 -4.613 5.901 1.00 68.50 176 LEU A C 1
ATOM 1372 O O . LEU A 1 176 ? 11.861 -5.448 5.042 1.00 68.50 176 LEU A O 1
ATOM 1376 N N . ILE A 1 177 ? 13.389 -4.279 6.220 1.00 67.31 177 ILE A N 1
ATOM 1377 C CA . ILE A 1 177 ? 14.586 -4.776 5.541 1.00 67.31 177 ILE A CA 1
ATOM 1378 C C . ILE A 1 177 ? 15.384 -5.739 6.436 1.00 67.31 177 ILE A C 1
ATOM 1380 O O . ILE A 1 177 ? 16.427 -6.239 6.033 1.00 67.31 177 ILE A O 1
ATOM 1384 N N . GLY A 1 178 ? 14.879 -6.028 7.643 1.00 64.75 178 GLY A N 1
ATOM 1385 C CA . GLY A 1 178 ? 15.529 -6.912 8.613 1.00 64.75 178 GLY A CA 1
ATOM 1386 C C . GLY A 1 178 ? 16.712 -6.286 9.361 1.00 64.75 178 GLY A C 1
ATOM 1387 O O . GLY A 1 178 ? 17.422 -7.006 10.057 1.00 64.75 178 GLY A O 1
ATOM 1388 N N . GLU A 1 179 ? 16.914 -4.971 9.254 1.00 66.31 179 GLU A N 1
ATOM 1389 C CA . GLU A 1 179 ? 18.042 -4.244 9.862 1.00 66.31 179 GLU A CA 1
ATOM 1390 C C . GLU A 1 179 ? 17.651 -3.435 11.111 1.00 66.31 179 GLU A C 1
ATOM 1392 O O . GLU A 1 179 ? 18.463 -2.671 11.630 1.00 66.31 179 GLU A O 1
ATOM 1397 N N . SER A 1 180 ? 16.421 -3.575 11.622 1.00 61.97 180 SER A N 1
ATOM 1398 C CA . SER A 1 180 ? 16.007 -2.798 12.799 1.00 61.97 180 SER A CA 1
ATOM 1399 C C . SER A 1 180 ? 16.864 -3.111 14.027 1.00 61.97 180 SER A C 1
ATOM 1401 O O . SER A 1 180 ? 17.121 -4.269 14.368 1.00 61.97 180 SER A O 1
ATOM 1403 N N . ALA A 1 181 ? 17.255 -2.050 14.735 1.00 50.38 181 ALA A N 1
ATOM 1404 C CA . ALA A 1 181 ? 17.989 -2.131 15.996 1.00 50.38 181 ALA A CA 1
ATOM 1405 C C . ALA A 1 181 ? 17.123 -2.651 17.161 1.00 50.38 181 ALA A C 1
ATOM 1407 O O . ALA A 1 181 ? 17.660 -3.036 18.203 1.00 50.38 181 ALA A O 1
ATOM 1408 N N . LEU A 1 182 ? 15.795 -2.695 16.995 1.00 45.06 182 LEU A N 1
ATOM 1409 C CA . LEU A 1 182 ? 14.871 -3.317 17.941 1.00 45.06 182 LEU A CA 1
ATOM 1410 C C . LEU A 1 182 ? 14.942 -4.844 17.802 1.00 45.06 182 LEU A C 1
ATOM 1412 O O . LEU A 1 182 ? 14.082 -5.484 17.199 1.00 45.06 182 LEU A O 1
ATOM 1416 N N . ARG A 1 183 ? 15.993 -5.440 18.370 1.00 36.81 183 ARG A N 1
ATOM 1417 C CA . ARG A 1 183 ? 16.029 -6.878 18.654 1.00 36.81 183 ARG A CA 1
ATOM 1418 C C . ARG A 1 183 ? 15.034 -7.182 19.778 1.00 36.81 183 ARG A C 1
ATOM 1420 O O . ARG A 1 183 ? 15.226 -6.704 20.893 1.00 36.81 183 ARG A O 1
ATOM 1427 N N . SER A 1 184 ? 13.997 -7.963 19.476 1.00 38.81 184 SER A N 1
ATOM 1428 C CA . SER A 1 184 ? 13.216 -8.691 20.486 1.00 38.81 184 SER A CA 1
ATOM 1429 C C . SER A 1 184 ? 14.005 -9.879 21.016 1.00 38.81 184 SER A C 1
ATOM 1431 O O . SER A 1 184 ? 14.548 -10.606 20.147 1.00 38.81 184 SER A O 1
#

InterPro domains:
  IPR029250 Exosomal polycystin-1-interacting protein [PF15137] (29-184)
  IPR029250 Exosomal polycystin-1-interacting protein [PTHR35658] (26-184)

Foldseek 3Di:
DDDPVVVVVVVVVVVVVPPQDQPELADPPQAEWEWEQDPPPVRFIKIWRAPDDDDAPPPVRRVVGTDMDTDDLPDQDRAYEHPHEYEYEYQACQVCQSPAAPYEHAHYEYAHNHQYPDFHDKGKYWQYAKYWAFADDPPPDPTPIDIDGDDPPDPPDDDDPDPDGTDIDTGRSVVNNVNDPPDD

Sequence (184 aa):
MALPWLWSRLLWAVATTLVGGRMAWAEPGVNITLLFHSVSHSNSLRSCRCGQPVSDCDEALANLKCSCQTLTPAGPRQNYASRGTLSVWVRDPWLLWDWLSGVEVWDLRVCVCSPPPCSPPPLLLLGLRRLNLLPYGHQGEPWRQQSLLLQPHAPAEPHSHHQGEPHLVLLDAAALIGESALRS

Organism: NCBI:txid278164